Protein AF-X1I035-F1 (afdb_monomer_lite)

Organism: NCBI:txid412755

Secondary structure (DSSP, 8-state):
-PPP---EEEE-TTS-EEEEE--SSS-----------PPPPPPPP---TTGGG--EEEEEES-TTTT-TT--TT---EEEEEEEPPPPTT-S-GGGSSGGG----EEEEEEEEPPTTS-EEEEEESSS-BEEEEE-TTS-EEEE-SS-B---TT-EEEESSSS--TTPPPPTTSPPPGGGGSPPBPPBPPTT--SSEE--HHHHTHHHHHHHTTTTSSSSS-GGG------B-SSSBHHHHHHHHTT-S------TTT---PPPPTTSSSGGG--

InterPro domains:
  IPR036280 Multiheme cytochrome superfamily [SSF48695] (144-237)
  IPR040698 Hydrazine synthase alpha subunit, middle domain [PF18582] (100-164)

pLDDT: mean 87.89, std 10.77, range [44.31, 97.94]

Structure (mmCIF, N/CA/C/O backbone):
data_AF-X1I035-F1
#
_entry.id   AF-X1I035-F1
#
loop_
_atom_site.group_PDB
_atom_site.id
_atom_site.type_symbol
_atom_site.label_atom_id
_atom_site.label_alt_id
_atom_site.label_comp_id
_atom_site.label_asym_id
_atom_site.label_entity_id
_atom_site.label_seq_id
_atom_site.pdbx_PDB_ins_code
_atom_site.Cartn_x
_atom_site.Cartn_y
_atom_site.Cartn_z
_atom_site.occupancy
_atom_site.B_iso_or_equiv
_atom_site.auth_seq_id
_atom_site.auth_comp_id
_atom_site.auth_asym_id
_atom_site.auth_atom_id
_atom_site.pdbx_PDB_model_num
ATOM 1 N N . ALA A 1 1 ? 16.771 -48.353 -11.128 1.00 44.31 1 ALA A N 1
ATOM 2 C CA . ALA A 1 1 ? 17.704 -47.658 -12.037 1.00 44.31 1 ALA A CA 1
ATOM 3 C C . ALA A 1 1 ? 17.673 -46.170 -11.703 1.00 44.31 1 ALA A C 1
ATOM 5 O O . ALA A 1 1 ? 16.584 -45.610 -11.695 1.00 44.31 1 ALA A O 1
ATOM 6 N N . LYS A 1 2 ? 18.811 -45.553 -11.343 1.00 52.47 2 LYS A N 1
ATOM 7 C CA . LYS A 1 2 ? 18.903 -44.086 -11.208 1.00 52.47 2 LYS A CA 1
ATOM 8 C C . LYS A 1 2 ? 18.437 -43.480 -12.538 1.00 52.47 2 LYS A C 1
ATOM 10 O O . LYS A 1 2 ? 18.928 -43.906 -13.581 1.00 52.47 2 LYS A O 1
ATOM 15 N N . GLY A 1 3 ? 17.426 -42.610 -12.501 1.00 57.88 3 GLY A N 1
ATOM 16 C CA . GLY A 1 3 ? 16.822 -42.035 -13.705 1.00 57.88 3 GLY A CA 1
ATOM 17 C C . GLY A 1 3 ? 17.883 -41.365 -14.574 1.00 57.88 3 GLY A C 1
ATOM 18 O O . GLY A 1 3 ? 18.768 -40.700 -14.038 1.00 57.88 3 GLY A O 1
ATOM 19 N N . LYS A 1 4 ? 17.822 -41.584 -15.894 1.00 68.38 4 LYS A N 1
ATOM 20 C CA . LYS A 1 4 ? 18.683 -40.888 -16.860 1.00 68.38 4 LYS A CA 1
ATOM 21 C C . LYS A 1 4 ? 18.586 -39.375 -16.611 1.00 68.38 4 LYS A C 1
ATOM 23 O O . LYS A 1 4 ? 17.480 -38.867 -16.431 1.00 68.38 4 LYS A O 1
ATOM 28 N N . GLY A 1 5 ? 19.731 -38.695 -16.546 1.00 82.50 5 GLY A N 1
ATOM 29 C CA . GLY A 1 5 ? 19.800 -37.239 -16.391 1.00 82.50 5 GLY A CA 1
ATOM 30 C C . GLY A 1 5 ? 19.262 -36.489 -17.615 1.00 82.50 5 GLY A C 1
ATOM 31 O O . GLY A 1 5 ? 18.804 -37.094 -18.584 1.00 82.50 5 GLY A O 1
ATOM 32 N N . TYR A 1 6 ? 19.302 -35.156 -17.572 1.00 89.75 6 TYR A N 1
ATOM 33 C CA . TYR A 1 6 ? 19.007 -34.314 -18.734 1.00 89.75 6 TYR A CA 1
ATOM 34 C C . TYR A 1 6 ? 20.173 -34.327 -19.735 1.00 89.75 6 TYR A C 1
ATOM 36 O O . TYR A 1 6 ? 21.328 -34.417 -19.332 1.00 89.75 6 TYR A O 1
ATOM 44 N N . GLY A 1 7 ? 19.861 -34.190 -21.026 1.00 92.50 7 GLY A N 1
ATOM 45 C CA . GLY A 1 7 ? 20.832 -33.987 -22.105 1.00 92.50 7 GLY A CA 1
ATOM 46 C C . GLY A 1 7 ? 20.647 -32.617 -22.762 1.00 92.50 7 GLY A C 1
ATOM 47 O O . GLY A 1 7 ? 19.586 -31.997 -22.644 1.00 92.50 7 GLY A O 1
ATOM 48 N N . ILE A 1 8 ? 21.663 -32.146 -23.482 1.00 93.75 8 ILE A N 1
ATOM 49 C CA . ILE A 1 8 ? 21.588 -30.926 -24.290 1.00 93.75 8 ILE A CA 1
ATOM 50 C C . ILE A 1 8 ? 21.138 -31.289 -25.699 1.00 93.75 8 ILE A C 1
ATOM 52 O O . ILE A 1 8 ? 21.765 -32.110 -26.367 1.00 93.75 8 ILE A O 1
ATOM 56 N N . TYR A 1 9 ? 20.089 -30.625 -26.172 1.00 93.44 9 TYR A N 1
ATOM 57 C CA . TYR A 1 9 ? 19.533 -30.819 -27.506 1.00 93.44 9 TYR A CA 1
ATOM 58 C C . TYR A 1 9 ? 19.547 -29.498 -28.277 1.00 93.44 9 TYR A C 1
ATOM 60 O O . TYR A 1 9 ? 19.267 -28.441 -27.710 1.00 93.44 9 TYR A O 1
ATOM 68 N N . ALA A 1 10 ? 19.837 -29.562 -29.573 1.00 93.31 10 ALA A N 1
ATOM 69 C CA . ALA A 1 10 ? 19.508 -28.502 -30.510 1.00 93.31 10 ALA A CA 1
ATOM 70 C C . ALA A 1 10 ? 18.027 -28.628 -30.881 1.00 93.31 10 ALA A C 1
ATOM 72 O O . ALA A 1 10 ? 17.549 -29.734 -31.140 1.00 93.31 10 ALA A O 1
ATOM 73 N N . LEU A 1 11 ? 17.320 -27.502 -30.899 1.00 94.62 11 LEU A N 1
ATOM 74 C CA . LEU A 1 11 ? 15.920 -27.416 -31.304 1.00 94.62 11 LEU A CA 1
ATOM 75 C C . LEU A 1 11 ? 15.814 -26.497 -32.517 1.00 94.62 11 LEU A C 1
ATOM 77 O O . LEU A 1 11 ? 16.508 -25.479 -32.572 1.00 94.62 11 LEU A O 1
ATOM 81 N N . ASP A 1 12 ? 14.935 -26.832 -33.455 1.00 94.06 12 ASP A N 1
ATOM 82 C CA . ASP A 1 12 ? 14.565 -25.938 -34.552 1.00 94.06 12 ASP A CA 1
ATOM 83 C C . ASP A 1 12 ? 13.145 -25.368 -34.388 1.00 94.06 12 ASP A C 1
ATOM 85 O O . ASP A 1 12 ? 12.406 -25.718 -33.464 1.00 94.06 12 ASP A O 1
ATOM 89 N N . GLY A 1 13 ? 12.766 -24.450 -35.284 1.00 94.88 13 GLY A N 1
ATOM 90 C CA . GLY A 1 13 ? 11.450 -23.802 -35.269 1.00 94.88 13 GLY A CA 1
ATOM 91 C C . GLY A 1 13 ? 10.277 -24.715 -35.650 1.00 94.88 13 GLY A C 1
ATOM 92 O O . GLY A 1 13 ? 9.131 -24.313 -35.465 1.00 94.88 13 GLY A O 1
ATOM 93 N N . TRP A 1 14 ? 10.540 -25.924 -36.156 1.00 94.69 14 TRP A N 1
ATOM 94 C CA . TRP A 1 14 ? 9.526 -26.920 -36.525 1.00 94.69 14 TRP A CA 1
ATOM 95 C C . TRP A 1 14 ? 9.316 -27.977 -35.434 1.00 94.69 14 TRP A C 1
ATOM 97 O O . TRP A 1 14 ? 8.482 -28.867 -35.586 1.00 94.69 14 TRP A O 1
ATOM 107 N N . GLY A 1 15 ? 10.040 -27.864 -34.317 1.00 92.19 15 GLY A N 1
ATOM 108 C CA . GLY A 1 15 ? 9.940 -28.783 -33.189 1.00 92.19 15 GLY A CA 1
ATOM 109 C C . GLY A 1 15 ? 10.804 -30.036 -33.329 1.00 92.19 15 GLY A C 1
ATOM 110 O O . GLY A 1 15 ? 10.669 -30.952 -32.514 1.00 92.19 15 GLY A O 1
ATOM 111 N N . ASN A 1 16 ? 11.712 -30.093 -34.309 1.00 94.19 16 ASN A N 1
ATOM 112 C CA . ASN A 1 16 ? 12.698 -31.166 -34.362 1.00 94.19 16 ASN A CA 1
ATOM 113 C C . ASN A 1 16 ? 13.737 -30.972 -33.256 1.00 94.19 16 ASN A C 1
ATOM 115 O O . ASN A 1 16 ? 14.079 -29.852 -32.865 1.00 94.19 16 ASN A O 1
ATOM 119 N N . ARG A 1 17 ? 14.264 -32.095 -32.765 1.00 94.12 17 ARG A N 1
ATOM 120 C CA . ARG A 1 17 ? 15.297 -32.132 -31.730 1.00 94.12 17 ARG A CA 1
ATOM 121 C C . ARG A 1 17 ? 16.469 -32.996 -32.174 1.00 94.12 17 ARG A C 1
ATOM 123 O O . ARG A 1 17 ? 16.269 -34.132 -32.597 1.00 94.12 17 ARG A O 1
ATOM 130 N N . ALA A 1 18 ? 17.681 -32.483 -32.019 1.00 94.50 18 ALA A N 1
ATOM 131 C CA . ALA A 1 18 ? 18.921 -33.216 -32.250 1.00 94.50 18 ALA A CA 1
ATOM 132 C C . ALA A 1 18 ? 19.731 -33.260 -30.954 1.00 94.50 18 ALA A C 1
ATOM 134 O O . ALA A 1 18 ? 19.970 -32.222 -30.341 1.00 94.50 18 ALA A O 1
ATOM 135 N N . LEU A 1 19 ? 20.135 -34.451 -30.511 1.00 93.56 19 LEU A N 1
ATOM 136 C CA . LEU A 1 19 ? 20.975 -34.587 -29.323 1.00 93.56 19 LEU A CA 1
ATOM 137 C C . LEU A 1 19 ? 22.372 -34.026 -29.616 1.00 93.56 19 LEU A C 1
ATOM 139 O O . LEU A 1 19 ? 23.008 -34.446 -30.578 1.00 93.56 19 LEU A O 1
ATOM 143 N N . LEU A 1 20 ? 22.840 -33.095 -28.785 1.00 92.94 20 LEU A N 1
ATOM 144 C CA . LEU A 1 20 ? 24.199 -32.557 -28.856 1.00 92.94 20 LEU A CA 1
ATOM 145 C C . LEU A 1 20 ? 25.124 -33.289 -27.886 1.00 92.94 20 LEU A C 1
ATOM 147 O O . LEU A 1 20 ? 26.187 -33.753 -28.283 1.00 92.94 20 LEU A O 1
ATOM 151 N N . ILE A 1 21 ? 24.727 -33.373 -26.613 1.00 91.50 21 ILE A N 1
ATOM 152 C CA . ILE A 1 21 ? 25.522 -33.985 -25.542 1.00 91.50 21 ILE A CA 1
ATOM 153 C C . ILE A 1 21 ? 24.574 -34.682 -24.567 1.00 91.50 21 ILE A C 1
ATOM 155 O O . ILE A 1 21 ? 23.598 -34.084 -24.113 1.00 91.50 21 ILE A O 1
ATOM 159 N N . ASP A 1 22 ? 24.892 -35.925 -24.227 1.00 92.06 22 ASP A N 1
ATOM 160 C CA . ASP A 1 22 ? 24.297 -36.687 -23.129 1.00 92.06 22 ASP A CA 1
ATOM 161 C C . ASP A 1 22 ? 25.438 -37.319 -22.329 1.00 92.06 22 ASP A C 1
ATOM 163 O O . ASP A 1 22 ? 26.422 -37.775 -22.918 1.00 92.06 22 ASP A O 1
ATOM 167 N N . ASP A 1 23 ? 25.318 -37.342 -21.005 1.00 88.25 23 ASP A N 1
ATOM 168 C CA . ASP A 1 23 ? 26.282 -38.002 -20.130 1.00 88.25 23 ASP A CA 1
ATOM 169 C C . ASP A 1 23 ? 25.538 -38.965 -19.185 1.00 88.25 23 ASP A C 1
ATOM 171 O O . ASP A 1 23 ? 24.634 -38.571 -18.447 1.00 88.25 23 ASP A O 1
ATOM 175 N N . PRO A 1 24 ? 25.898 -40.261 -19.166 1.00 86.50 24 PRO A N 1
ATOM 176 C CA . PRO A 1 24 ? 25.188 -41.256 -18.364 1.00 86.50 24 PRO A CA 1
ATOM 177 C C . PRO A 1 24 ? 25.405 -41.094 -16.850 1.00 86.50 24 PRO A C 1
ATOM 179 O O . PRO A 1 24 ? 24.683 -41.704 -16.057 1.00 86.50 24 PRO A O 1
ATOM 182 N N . LYS A 1 25 ? 26.417 -40.325 -16.435 1.00 88.12 25 LYS A N 1
ATOM 183 C CA . LYS A 1 25 ? 26.779 -40.058 -15.037 1.00 88.12 25 LYS A CA 1
ATOM 184 C C . LYS A 1 25 ? 26.378 -38.650 -14.596 1.00 88.12 25 LYS A C 1
ATOM 186 O O . LYS A 1 25 ? 26.170 -38.448 -13.399 1.00 88.12 25 LYS A O 1
ATOM 191 N N . LEU A 1 26 ? 26.278 -37.699 -15.523 1.00 87.06 26 LEU A N 1
ATOM 192 C CA . LEU A 1 26 ? 26.019 -36.288 -15.248 1.00 87.06 26 LEU A CA 1
ATOM 193 C C . LEU A 1 26 ? 24.783 -35.790 -15.994 1.00 87.06 26 LEU A C 1
ATOM 195 O O . LEU A 1 26 ? 24.629 -35.976 -17.190 1.00 87.06 26 LEU A O 1
ATOM 199 N N . SER A 1 27 ? 23.918 -35.065 -15.292 1.00 92.00 27 SER A N 1
ATOM 200 C CA . SER A 1 27 ? 22.822 -34.357 -15.947 1.00 92.00 27 SER A CA 1
ATOM 201 C C . SER A 1 27 ? 23.345 -33.082 -16.612 1.00 92.00 27 SER A C 1
ATOM 203 O O . SER A 1 27 ? 23.840 -32.191 -15.923 1.00 92.00 27 SER A O 1
ATOM 205 N N . CYS A 1 28 ? 23.180 -32.947 -17.923 1.00 91.19 28 CYS A N 1
ATOM 206 C CA . CYS A 1 28 ? 23.574 -31.765 -18.683 1.00 91.19 28 CYS A CA 1
ATOM 207 C C . CYS A 1 28 ? 22.417 -30.746 -18.772 1.00 91.19 28 CYS A C 1
ATOM 209 O O . CYS A 1 28 ? 21.348 -31.051 -19.299 1.00 91.19 28 CYS A O 1
ATOM 211 N N . PHE A 1 29 ? 22.621 -29.517 -18.282 1.00 91.88 29 PHE A N 1
ATOM 212 C CA . PHE A 1 29 ? 21.661 -28.401 -18.349 1.00 91.88 29 PHE A CA 1
ATOM 213 C C . PHE A 1 29 ? 22.389 -27.049 -18.506 1.00 91.88 29 PHE A C 1
ATOM 215 O O . PHE A 1 29 ? 23.605 -26.986 -18.364 1.00 91.88 29 PHE A O 1
ATOM 222 N N . GLN A 1 30 ? 21.653 -25.969 -18.815 1.00 92.69 30 GLN A N 1
ATOM 223 C CA . GLN A 1 30 ? 22.180 -24.595 -18.978 1.00 92.69 30 GLN A CA 1
ATOM 224 C C . GLN A 1 30 ? 23.331 -24.449 -20.007 1.00 92.69 30 GLN A C 1
ATOM 226 O O . GLN A 1 30 ? 24.394 -23.906 -19.689 1.00 92.69 30 GLN A O 1
ATOM 231 N N . PRO A 1 31 ? 23.136 -24.882 -21.270 1.00 92.25 31 PRO A N 1
ATOM 232 C CA . PRO A 1 31 ? 24.170 -24.737 -22.288 1.00 92.25 31 PRO A CA 1
ATOM 233 C C . PRO A 1 31 ? 24.452 -23.249 -22.549 1.00 92.25 31 PRO A C 1
ATOM 235 O O . PRO A 1 31 ? 23.533 -22.473 -22.811 1.00 92.25 31 PRO A O 1
ATOM 238 N N . THR A 1 32 ? 25.728 -22.852 -22.509 1.00 93.50 32 THR A N 1
ATOM 239 C CA . THR A 1 32 ? 26.176 -21.483 -22.825 1.00 93.50 32 THR A CA 1
ATOM 240 C C . THR A 1 32 ? 27.074 -21.516 -24.063 1.00 93.50 32 THR A C 1
ATOM 242 O O . THR A 1 32 ? 28.275 -21.753 -23.936 1.00 93.50 32 THR A O 1
ATOM 245 N N . PRO A 1 33 ? 26.524 -21.317 -25.275 1.00 91.12 33 PRO A N 1
ATOM 246 C CA . PRO A 1 33 ? 27.313 -21.360 -26.501 1.00 91.12 33 PRO A CA 1
ATOM 247 C C . PRO A 1 33 ? 28.405 -20.287 -26.511 1.00 91.12 33 PRO A C 1
ATOM 249 O O . PRO A 1 33 ? 28.118 -19.100 -26.324 1.00 91.12 33 PRO A O 1
ATOM 252 N N . LEU A 1 34 ? 29.644 -20.692 -26.794 1.00 94.06 34 LEU A N 1
ATOM 253 C CA . LEU A 1 34 ? 30.749 -19.765 -27.017 1.00 94.06 34 LEU A CA 1
ATOM 254 C C . LEU A 1 34 ? 30.637 -19.180 -28.429 1.00 94.06 34 LEU A C 1
ATOM 256 O O . LEU A 1 34 ? 30.962 -19.833 -29.416 1.00 94.06 34 LEU A O 1
ATOM 260 N N . ARG A 1 35 ? 30.141 -17.945 -28.526 1.00 94.50 35 ARG A N 1
ATOM 261 C CA . ARG A 1 35 ? 30.025 -17.200 -29.785 1.00 94.50 35 ARG A CA 1
ATOM 262 C C . ARG A 1 35 ? 30.223 -15.709 -29.556 1.00 94.50 35 ARG A C 1
ATOM 264 O O . ARG A 1 35 ? 29.917 -15.201 -28.476 1.00 94.50 35 ARG A O 1
ATOM 271 N N . GLN A 1 36 ? 30.653 -14.997 -30.592 1.00 95.31 36 GLN A N 1
ATOM 272 C CA . GLN A 1 36 ? 30.654 -13.537 -30.582 1.00 95.31 36 GLN A CA 1
ATOM 273 C C . GLN A 1 36 ? 29.216 -13.013 -30.402 1.00 95.31 36 GLN A C 1
ATOM 275 O O . GLN A 1 36 ? 28.272 -13.535 -30.997 1.00 95.31 36 GLN A O 1
ATOM 280 N N . ARG A 1 37 ? 29.032 -11.998 -29.550 1.00 94.62 37 ARG A N 1
ATOM 281 C CA . ARG A 1 37 ? 27.733 -11.362 -29.274 1.00 94.62 37 ARG A CA 1
ATOM 282 C C . ARG A 1 37 ? 27.842 -9.856 -29.469 1.00 94.62 37 ARG A C 1
ATOM 284 O O . ARG A 1 37 ? 28.819 -9.254 -29.029 1.00 94.62 37 ARG A O 1
ATOM 291 N N . THR A 1 38 ? 26.818 -9.246 -30.060 1.00 94.44 38 THR A N 1
ATOM 292 C CA . THR A 1 38 ? 26.692 -7.785 -30.102 1.00 94.44 38 THR A CA 1
ATOM 293 C C . THR A 1 38 ? 26.537 -7.257 -28.681 1.00 94.44 38 THR A C 1
ATOM 295 O O . THR A 1 38 ? 25.669 -7.720 -27.934 1.00 94.44 38 THR A O 1
ATOM 298 N N . ARG A 1 39 ? 27.386 -6.302 -28.292 1.00 93.81 39 ARG A N 1
ATOM 299 C CA . ARG A 1 39 ? 27.262 -5.609 -27.008 1.00 93.81 39 ARG A CA 1
ATOM 300 C C . ARG A 1 39 ? 25.922 -4.855 -26.996 1.00 93.81 39 ARG A C 1
ATOM 302 O O . ARG A 1 39 ? 25.689 -4.083 -27.924 1.00 93.81 39 ARG A O 1
ATOM 309 N N . PRO A 1 40 ? 25.043 -5.068 -25.999 1.00 92.88 40 PRO A N 1
ATOM 310 C CA . PRO A 1 40 ? 23.814 -4.290 -25.881 1.00 92.88 40 PRO A CA 1
ATOM 311 C C . PRO A 1 40 ? 24.108 -2.791 -25.803 1.00 92.88 40 PRO A C 1
ATOM 313 O O . PRO A 1 40 ? 25.167 -2.391 -25.309 1.00 92.88 40 PRO A O 1
ATOM 316 N N . THR A 1 41 ? 23.162 -1.972 -26.262 1.00 93.88 41 THR A N 1
ATOM 317 C CA . THR A 1 41 ? 23.244 -0.513 -26.145 1.00 93.88 41 THR A CA 1
ATOM 318 C C . THR A 1 41 ? 23.487 -0.116 -24.693 1.00 93.88 41 THR A C 1
ATOM 320 O O . THR A 1 41 ? 22.785 -0.576 -23.792 1.00 93.88 41 THR A O 1
ATOM 323 N N . ASN A 1 42 ? 24.484 0.740 -24.467 1.00 89.56 42 ASN A N 1
ATOM 324 C CA . ASN A 1 42 ? 24.736 1.287 -23.144 1.00 89.56 42 ASN A CA 1
ATOM 325 C C . ASN A 1 42 ? 23.645 2.312 -22.809 1.00 89.56 42 ASN A C 1
ATOM 327 O O . ASN A 1 42 ? 23.521 3.320 -23.501 1.00 89.56 42 ASN A O 1
ATOM 331 N N . ILE A 1 43 ? 22.863 2.051 -21.765 1.00 87.31 43 ILE A N 1
ATOM 332 C CA . ILE A 1 43 ? 21.890 3.007 -21.235 1.00 87.31 43 ILE A CA 1
ATOM 333 C C . ILE A 1 43 ? 22.610 3.793 -20.144 1.00 87.31 43 ILE A C 1
ATOM 335 O O . ILE A 1 43 ? 23.088 3.204 -19.174 1.00 87.31 43 ILE A O 1
ATOM 339 N N . ALA A 1 44 ? 22.725 5.110 -20.318 1.00 82.50 44 ALA A N 1
ATOM 340 C CA . ALA A 1 44 ? 23.328 5.961 -19.301 1.00 82.50 44 ALA A CA 1
ATOM 341 C C . ALA A 1 44 ? 22.523 5.850 -17.990 1.00 82.50 44 ALA A C 1
ATOM 343 O O . ALA A 1 44 ? 21.290 5.904 -18.036 1.00 82.50 44 ALA A O 1
ATOM 344 N N . PRO A 1 45 ? 23.181 5.678 -16.830 1.00 73.81 45 PRO A N 1
ATOM 345 C CA . PRO A 1 45 ? 22.475 5.646 -15.561 1.00 73.81 45 PRO A CA 1
ATOM 346 C C . PRO A 1 45 ? 21.813 7.002 -15.307 1.00 73.81 45 PRO A C 1
ATOM 348 O O . PRO A 1 45 ? 22.456 8.045 -15.411 1.00 73.81 45 PRO A O 1
ATOM 351 N N . VAL A 1 46 ? 20.536 6.980 -14.925 1.00 66.00 46 VAL A N 1
ATOM 352 C CA . VAL A 1 46 ? 19.821 8.152 -14.401 1.00 66.00 46 VAL A CA 1
ATOM 353 C C . VAL A 1 46 ? 20.189 8.301 -12.924 1.00 66.00 46 VAL A C 1
ATOM 355 O O . VAL A 1 46 ? 19.362 8.128 -12.039 1.00 66.00 46 VAL A O 1
ATOM 358 N N . VAL A 1 47 ? 21.470 8.523 -12.642 1.00 61.31 47 VAL A N 1
ATOM 359 C CA . VAL A 1 47 ? 21.908 9.018 -11.335 1.00 61.31 47 VAL A CA 1
ATOM 360 C C . VAL A 1 47 ? 22.235 10.480 -11.573 1.00 61.31 47 VAL A C 1
ATOM 362 O O . VAL A 1 47 ? 23.277 10.804 -12.143 1.00 61.31 47 VAL A O 1
ATOM 365 N N . MET A 1 48 ? 21.289 11.355 -11.235 1.00 53.75 48 MET A N 1
ATOM 366 C CA . MET A 1 48 ? 21.549 12.793 -11.196 1.00 53.75 48 MET A CA 1
ATOM 367 C C . MET A 1 48 ? 22.655 13.020 -10.142 1.00 53.75 48 MET A C 1
ATOM 369 O O . MET A 1 48 ? 22.681 12.349 -9.113 1.00 53.75 48 MET A O 1
ATOM 373 N N . GLY A 1 49 ? 23.661 13.840 -10.472 1.00 51.31 49 GLY A N 1
ATOM 374 C CA . GLY A 1 49 ? 24.936 13.941 -9.738 1.00 51.31 49 GLY A CA 1
ATOM 375 C C . GLY A 1 49 ? 24.821 14.265 -8.239 1.00 51.31 49 GLY A C 1
ATOM 376 O O . GLY A 1 49 ? 23.777 14.703 -7.787 1.00 51.31 49 GLY A O 1
ATOM 377 N N . ASP A 1 50 ? 25.900 14.029 -7.475 1.00 51.91 50 ASP A N 1
ATOM 378 C CA . ASP A 1 50 ? 26.101 14.256 -6.018 1.00 51.91 50 ASP A CA 1
ATOM 379 C C . ASP A 1 50 ? 24.990 13.828 -5.024 1.00 51.91 50 ASP A C 1
ATOM 381 O O . ASP A 1 50 ? 25.180 13.875 -3.807 1.00 51.91 50 ASP A O 1
ATOM 385 N N . GLU A 1 51 ? 23.888 13.251 -5.500 1.00 55.44 51 GLU A N 1
ATOM 386 C CA . GLU A 1 51 ? 22.755 12.734 -4.725 1.00 55.44 51 GLU A CA 1
ATOM 387 C C . GLU A 1 51 ? 23.010 11.351 -4.106 1.00 55.44 51 GLU A C 1
ATOM 389 O O . GLU A 1 51 ? 22.079 10.672 -3.678 1.00 55.44 51 GLU A O 1
ATOM 394 N N . LYS A 1 52 ? 24.278 10.949 -3.932 1.00 49.22 52 LYS A N 1
ATOM 395 C CA . LYS A 1 52 ? 24.644 9.741 -3.159 1.00 49.22 52 LYS A CA 1
ATOM 396 C C . LYS A 1 52 ? 24.119 9.757 -1.711 1.00 49.22 52 LYS A C 1
ATOM 398 O O . LYS A 1 52 ? 24.187 8.737 -1.035 1.00 49.22 52 LYS A O 1
ATOM 403 N N . HIS A 1 53 ? 23.591 10.893 -1.248 1.00 52.72 53 HIS A N 1
ATOM 404 C CA . HIS A 1 53 ? 23.004 11.082 0.077 1.00 52.72 53 HIS A CA 1
ATOM 405 C C . HIS A 1 53 ? 21.517 11.482 0.059 1.00 52.72 53 HIS A C 1
ATOM 407 O O . HIS A 1 53 ? 20.948 11.709 1.132 1.00 52.72 53 HIS A O 1
ATOM 413 N N . ALA A 1 54 ? 20.870 11.584 -1.110 1.00 64.62 54 ALA A N 1
ATOM 414 C CA . ALA A 1 54 ? 19.438 11.864 -1.167 1.00 64.62 54 ALA A CA 1
ATOM 415 C C . ALA A 1 54 ? 18.671 10.652 -0.617 1.00 64.62 54 ALA A C 1
ATOM 417 O O . ALA A 1 54 ? 18.642 9.580 -1.209 1.00 64.62 54 ALA A O 1
ATOM 418 N N . LYS A 1 55 ? 18.038 10.807 0.549 1.00 85.38 55 LYS A N 1
ATOM 419 C CA . LYS A 1 55 ? 17.246 9.732 1.181 1.00 85.38 55 LYS A CA 1
ATOM 420 C C . LYS A 1 55 ? 15.867 9.554 0.539 1.00 85.38 55 LYS A C 1
ATOM 422 O O . LYS A 1 55 ? 15.061 8.754 1.013 1.00 85.38 55 LYS A O 1
ATOM 427 N N . THR A 1 56 ? 15.570 10.339 -0.491 1.00 91.56 56 THR A N 1
ATOM 428 C CA . THR A 1 56 ? 14.253 10.432 -1.102 1.00 91.56 56 THR A CA 1
ATOM 429 C C . THR A 1 56 ? 14.330 10.422 -2.621 1.00 91.56 56 THR A C 1
ATOM 431 O O . THR A 1 56 ? 15.343 10.760 -3.232 1.00 91.56 56 THR A O 1
ATOM 434 N N . ALA A 1 57 ? 13.212 10.031 -3.213 1.00 93.12 57 ALA A N 1
ATOM 435 C CA . ALA A 1 57 ? 12.913 10.102 -4.628 1.00 93.12 57 ALA A CA 1
ATOM 436 C C . ALA A 1 57 ? 11.561 10.807 -4.812 1.00 93.12 57 ALA A C 1
ATOM 438 O O . ALA A 1 57 ? 10.838 11.054 -3.841 1.00 93.12 57 ALA A O 1
ATOM 439 N N . THR A 1 58 ? 11.207 11.140 -6.049 1.00 94.44 58 THR A N 1
ATOM 440 C CA . THR A 1 58 ? 9.968 11.864 -6.355 1.00 94.44 58 THR A CA 1
ATOM 441 C C . THR A 1 58 ? 9.030 11.022 -7.210 1.00 94.44 58 THR A C 1
ATOM 443 O O . THR A 1 58 ? 9.423 10.477 -8.242 1.00 94.44 58 THR A O 1
ATOM 446 N N . MET A 1 59 ? 7.769 10.959 -6.793 1.00 94.69 59 MET A N 1
ATOM 447 C CA . MET A 1 59 ? 6.690 10.261 -7.478 1.00 94.69 59 MET A CA 1
ATOM 448 C C . MET A 1 59 ? 5.654 11.243 -8.005 1.00 94.69 59 MET A C 1
ATOM 450 O O . MET A 1 59 ? 5.181 12.123 -7.286 1.00 94.69 59 MET A O 1
ATOM 454 N N . PHE A 1 60 ? 5.252 11.026 -9.251 1.00 94.81 60 PHE A N 1
ATOM 455 C CA . PHE A 1 60 ? 4.121 11.691 -9.877 1.00 94.81 60 PHE A CA 1
ATOM 456 C C . PHE A 1 60 ? 3.071 10.657 -10.297 1.00 94.81 60 PHE A C 1
ATOM 458 O O . PHE A 1 60 ? 3.381 9.673 -10.964 1.00 94.81 60 PHE A O 1
ATOM 465 N N . VAL A 1 61 ? 1.819 10.875 -9.923 1.00 94.25 61 VAL A N 1
ATOM 466 C CA . VAL A 1 61 ? 0.676 10.085 -10.380 1.00 94.25 61 VAL A CA 1
ATOM 467 C C . VAL A 1 61 ? -0.200 11.001 -11.214 1.00 94.25 61 VAL A C 1
ATOM 469 O O . VAL A 1 61 ? -0.704 12.002 -10.706 1.00 94.25 61 VAL A O 1
ATOM 472 N N . GLN A 1 62 ? -0.372 10.659 -12.491 1.00 92.75 62 GLN A N 1
ATOM 473 C CA . GLN A 1 62 ? -1.152 11.478 -13.413 1.00 92.75 62 GLN A CA 1
ATOM 474 C C . GLN A 1 62 ? -2.634 11.495 -13.032 1.00 92.75 62 GLN A C 1
ATOM 476 O O . GLN A 1 62 ? -3.242 12.558 -13.036 1.00 92.75 62 GLN A O 1
ATOM 481 N N . ASP A 1 63 ? -3.213 10.330 -12.734 1.00 92.94 63 ASP A N 1
ATOM 482 C CA . ASP A 1 63 ? -4.627 10.204 -12.384 1.00 92.94 63 ASP A CA 1
ATOM 483 C C . ASP A 1 63 ? -4.916 8.888 -11.652 1.00 92.94 63 ASP A C 1
ATOM 485 O O . ASP A 1 63 ? -4.941 7.816 -12.256 1.00 92.94 63 ASP A O 1
ATOM 489 N N . VAL A 1 64 ? -5.185 8.951 -10.349 1.00 93.44 64 VAL A N 1
ATOM 490 C CA . VAL A 1 64 ? -5.451 7.765 -9.518 1.00 93.44 64 VAL A CA 1
ATOM 491 C C . VAL A 1 64 ? -6.637 6.915 -9.993 1.00 93.44 64 VAL A C 1
ATOM 493 O O . VAL A 1 64 ? -6.706 5.738 -9.639 1.00 93.44 64 VAL A O 1
ATOM 496 N N . TYR A 1 65 ? -7.562 7.468 -10.784 1.00 92.25 65 TYR A N 1
ATOM 497 C CA . TYR A 1 65 ? -8.741 6.747 -11.274 1.00 92.25 65 TYR A CA 1
ATOM 498 C C . TYR A 1 65 ? -8.437 5.873 -12.497 1.00 92.25 65 TYR A C 1
ATOM 500 O O . TYR A 1 65 ? -9.214 4.979 -12.838 1.00 92.25 65 TYR A O 1
ATOM 508 N N . GLU A 1 66 ? -7.286 6.054 -13.144 1.00 89.56 66 GLU A N 1
ATOM 509 C CA . GLU A 1 66 ? -6.868 5.172 -14.229 1.00 89.56 66 GLU A CA 1
ATOM 510 C C . GLU A 1 66 ? -6.488 3.784 -13.710 1.00 89.56 66 GLU A C 1
ATOM 512 O O . GLU A 1 66 ? -5.574 3.614 -12.905 1.00 89.56 66 GLU A O 1
ATOM 517 N N . GLY A 1 67 ? -7.199 2.767 -14.202 1.00 85.56 67 GLY A N 1
ATOM 518 C CA . GLY A 1 67 ? -7.062 1.380 -13.746 1.00 85.56 67 GLY A CA 1
ATOM 519 C C . GLY A 1 67 ? -7.920 1.033 -12.525 1.00 85.56 67 GLY A C 1
ATOM 520 O O . GLY A 1 67 ? -8.103 -0.149 -12.233 1.00 85.56 67 GLY A O 1
ATOM 521 N N . MET A 1 68 ? -8.513 2.028 -11.860 1.00 88.00 68 MET A N 1
ATOM 522 C CA . MET A 1 68 ? -9.382 1.842 -10.701 1.00 88.00 68 MET A CA 1
ATOM 523 C C . MET A 1 68 ? -10.857 1.983 -11.112 1.00 88.00 68 MET A C 1
ATOM 525 O O . MET A 1 68 ? -11.421 3.073 -11.124 1.00 88.00 68 MET A O 1
ATOM 529 N N . THR A 1 69 ? -11.490 0.866 -11.478 1.00 85.31 69 THR A N 1
ATOM 530 C CA . THR A 1 69 ? -12.899 0.844 -11.915 1.00 85.31 69 THR A CA 1
ATOM 531 C C . THR A 1 69 ? -13.868 0.795 -10.729 1.00 85.31 69 THR A C 1
ATOM 533 O O . THR A 1 69 ? -13.556 0.218 -9.692 1.00 85.31 69 THR A O 1
ATOM 536 N N . GLY A 1 70 ? -15.054 1.400 -10.866 1.00 89.06 70 GLY A N 1
ATOM 537 C CA . GLY A 1 70 ? -16.105 1.346 -9.837 1.00 89.06 70 GLY A CA 1
ATOM 538 C C . GLY A 1 70 ? -15.922 2.297 -8.646 1.00 89.06 70 GLY A C 1
ATOM 539 O O . GLY A 1 70 ? -16.663 2.193 -7.673 1.00 89.06 70 GLY A O 1
ATOM 540 N N . ILE A 1 71 ? -14.964 3.226 -8.711 1.00 93.12 71 ILE A N 1
ATOM 541 C CA . ILE A 1 71 ? -14.790 4.294 -7.720 1.00 93.12 71 ILE A CA 1
ATOM 542 C C . ILE A 1 71 ? -15.160 5.634 -8.351 1.00 93.12 71 ILE A C 1
ATOM 544 O O . ILE A 1 71 ? -14.661 5.988 -9.418 1.00 93.12 71 ILE A O 1
ATOM 548 N N . GLU A 1 72 ? -16.022 6.383 -7.672 1.00 94.00 72 GLU A N 1
ATOM 549 C CA . GLU A 1 72 ? -16.439 7.719 -8.091 1.00 94.00 72 GLU A CA 1
ATOM 550 C C . GLU A 1 72 ? -15.270 8.708 -8.046 1.00 94.00 72 GLU A C 1
ATOM 552 O O . GLU A 1 72 ? -14.495 8.747 -7.082 1.00 94.00 72 GLU A O 1
ATOM 557 N N . ARG A 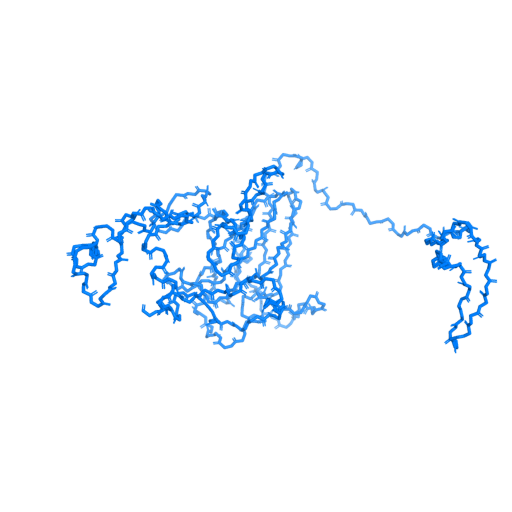1 73 ? -15.157 9.539 -9.088 1.00 94.56 73 ARG A N 1
ATOM 558 C CA . ARG A 1 73 ? -14.182 10.631 -9.113 1.00 94.56 73 ARG A CA 1
ATOM 559 C C . ARG A 1 73 ? -14.431 11.592 -7.955 1.00 94.56 73 ARG A C 1
ATOM 561 O O . ARG A 1 73 ? -15.563 11.927 -7.639 1.00 94.56 73 ARG A O 1
ATOM 568 N N . GLY A 1 74 ? -13.348 12.029 -7.328 1.00 95.00 74 GLY A N 1
ATOM 569 C CA . GLY A 1 74 ? -13.368 12.856 -6.125 1.00 95.00 74 GLY A CA 1
ATOM 570 C C . GLY A 1 74 ? -13.437 12.068 -4.813 1.00 95.00 74 GLY A C 1
ATOM 571 O O . GLY A 1 74 ? -13.159 12.662 -3.770 1.00 95.00 74 GLY A O 1
ATOM 572 N N . ARG A 1 75 ? -13.734 10.758 -4.834 1.00 96.50 75 ARG A N 1
ATOM 573 C CA . ARG A 1 75 ? -13.768 9.929 -3.617 1.00 96.50 75 ARG A CA 1
ATOM 574 C C . ARG A 1 75 ? -12.375 9.667 -3.044 1.00 96.50 75 ARG A C 1
ATOM 576 O O . ARG A 1 75 ? -12.234 9.602 -1.830 1.00 96.50 75 ARG A O 1
ATOM 583 N N . VAL A 1 76 ? -11.348 9.540 -3.887 1.00 97.31 76 VAL A N 1
ATOM 584 C CA . VAL A 1 76 ? -9.954 9.428 -3.429 1.00 97.31 76 VAL A CA 1
ATOM 585 C C . VAL A 1 76 ? -9.467 10.799 -2.974 1.00 97.31 76 VAL A C 1
ATOM 587 O O . VAL A 1 76 ? -9.401 11.726 -3.780 1.00 97.31 76 VAL A O 1
ATOM 590 N N . LYS A 1 77 ? -9.096 10.914 -1.697 1.00 97.62 77 LYS A N 1
ATOM 591 C CA . LYS A 1 77 ? -8.544 12.142 -1.103 1.00 97.62 77 LYS A CA 1
ATOM 592 C C . LYS A 1 77 ? -7.056 12.036 -0.798 1.00 97.62 77 LYS A C 1
ATOM 594 O O . LYS A 1 77 ? -6.346 13.042 -0.843 1.00 97.62 77 LYS A O 1
ATOM 599 N N . TYR A 1 78 ? -6.572 10.826 -0.518 1.00 97.88 78 TYR A N 1
ATOM 600 C CA . TYR A 1 78 ? -5.188 10.610 -0.108 1.00 97.88 78 TYR A CA 1
ATOM 601 C C . TYR A 1 78 ? -4.580 9.364 -0.749 1.00 97.88 78 TYR A C 1
ATOM 603 O O . TYR A 1 78 ? -5.267 8.380 -1.027 1.00 97.88 78 TYR A O 1
ATOM 611 N N . LEU A 1 79 ? -3.260 9.390 -0.919 1.00 97.12 79 LEU A N 1
ATOM 612 C CA . LEU A 1 79 ? -2.440 8.216 -1.196 1.00 97.12 79 LEU A CA 1
ATOM 613 C C . LEU A 1 79 ? -1.594 7.907 0.035 1.00 97.12 79 LEU A C 1
ATOM 615 O O . LEU A 1 79 ? -0.740 8.704 0.420 1.00 97.12 79 LEU A O 1
ATOM 619 N N . ARG A 1 80 ? -1.808 6.742 0.650 1.00 96.81 80 ARG A N 1
ATOM 620 C CA . ARG A 1 80 ? -0.947 6.246 1.732 1.00 96.81 80 ARG A CA 1
ATOM 621 C C . ARG A 1 80 ? 0.242 5.514 1.139 1.00 96.81 80 ARG A C 1
ATOM 623 O O . ARG A 1 80 ? 0.060 4.545 0.401 1.00 96.81 80 ARG A O 1
ATOM 630 N N . VAL A 1 81 ? 1.442 5.950 1.504 1.00 96.38 81 VAL A N 1
ATOM 631 C CA . VAL A 1 81 ? 2.704 5.315 1.124 1.00 96.38 81 VAL A CA 1
ATOM 632 C C . VAL A 1 81 ? 3.140 4.382 2.243 1.00 96.38 81 VAL A C 1
ATOM 634 O O . VAL A 1 81 ? 3.274 4.778 3.404 1.00 96.38 81 VAL A O 1
ATOM 637 N N . MET A 1 82 ? 3.367 3.125 1.891 1.00 95.56 82 MET A N 1
ATOM 638 C CA . MET A 1 82 ? 3.785 2.078 2.814 1.00 95.56 82 MET A CA 1
ATOM 639 C C . MET A 1 82 ? 4.959 1.297 2.246 1.00 95.56 82 MET A C 1
ATOM 641 O O . MET A 1 82 ? 5.188 1.318 1.044 1.00 95.56 82 MET A O 1
ATOM 645 N N . GLY A 1 83 ? 5.663 0.567 3.101 1.00 93.75 83 GLY A N 1
ATOM 646 C CA . GLY A 1 83 ? 6.673 -0.405 2.701 1.00 93.75 83 GLY A CA 1
ATOM 647 C C . GLY A 1 83 ? 6.586 -1.677 3.536 1.00 93.75 83 GLY A C 1
ATOM 648 O O . GLY A 1 83 ? 5.958 -1.684 4.603 1.00 93.75 83 GLY A O 1
ATOM 649 N N . PRO A 1 84 ? 7.166 -2.785 3.059 1.00 91.12 84 PRO A N 1
ATOM 650 C CA . PRO A 1 84 ? 7.281 -3.992 3.846 1.00 91.12 84 PRO A CA 1
ATOM 651 C C . PRO A 1 84 ? 8.384 -3.801 4.886 1.00 91.12 84 PRO A C 1
ATOM 653 O O . PRO A 1 84 ? 9.404 -3.170 4.628 1.00 91.12 84 PRO A O 1
ATOM 656 N N . LEU A 1 85 ? 8.203 -4.389 6.060 1.00 88.00 85 LEU A N 1
ATOM 657 C CA . LEU A 1 85 ? 9.293 -4.514 7.016 1.00 88.00 85 LEU A CA 1
ATOM 658 C C . LEU A 1 85 ? 10.071 -5.794 6.709 1.00 88.00 85 LEU A C 1
ATOM 660 O O . LEU A 1 85 ? 9.439 -6.849 6.589 1.00 88.00 85 LEU A O 1
ATOM 664 N N . PRO A 1 86 ? 11.410 -5.732 6.611 1.00 82.56 86 PRO A N 1
ATOM 665 C CA . PRO A 1 86 ? 12.213 -6.912 6.342 1.00 82.56 86 PRO A CA 1
ATOM 666 C C . PRO A 1 86 ? 12.030 -7.945 7.454 1.00 82.56 86 PRO A C 1
ATOM 668 O O . PRO A 1 86 ? 11.815 -7.603 8.624 1.00 82.56 86 PRO A O 1
ATOM 671 N N . TRP A 1 87 ? 12.099 -9.215 7.064 1.00 80.75 87 TRP A N 1
ATOM 672 C CA . TRP A 1 87 ? 12.117 -10.326 8.001 1.00 80.75 87 TRP A CA 1
ATOM 673 C C . TRP A 1 87 ? 13.566 -10.673 8.324 1.00 80.75 87 TRP A C 1
ATOM 675 O O . TRP A 1 87 ? 14.394 -10.797 7.422 1.00 80.75 87 TRP A O 1
ATOM 685 N N . GLU A 1 88 ? 13.877 -10.828 9.605 1.00 80.81 88 GLU A N 1
ATOM 686 C CA . GLU A 1 88 ? 15.188 -11.319 10.016 1.00 80.81 88 GLU A CA 1
ATOM 687 C C . GLU A 1 88 ? 15.322 -12.777 9.589 1.00 80.81 88 GLU A C 1
ATOM 689 O O . GLU A 1 88 ? 14.441 -13.585 9.867 1.00 80.81 88 GLU A O 1
ATOM 694 N N . TRP A 1 89 ? 16.423 -13.132 8.930 1.00 77.38 89 TRP A N 1
ATOM 695 C CA . TRP A 1 89 ? 16.600 -14.455 8.321 1.00 77.38 89 TRP A CA 1
ATOM 696 C C . TRP A 1 89 ? 16.293 -15.632 9.266 1.00 77.38 89 TRP A C 1
ATOM 698 O O . TRP A 1 89 ? 15.764 -16.652 8.835 1.00 77.38 89 TRP A O 1
ATOM 708 N N . GLN A 1 90 ? 16.603 -15.483 10.555 1.00 82.62 90 GLN A N 1
ATOM 709 C CA . GLN A 1 90 ? 16.433 -16.528 11.568 1.00 82.62 90 GLN A CA 1
ATOM 710 C C . GLN A 1 90 ? 15.157 -16.383 12.408 1.00 82.62 90 GLN A C 1
ATOM 712 O O . GLN A 1 90 ? 14.915 -17.216 13.281 1.00 82.62 90 GLN A O 1
ATOM 717 N N . ALA A 1 91 ? 14.338 -15.352 12.184 1.00 78.19 91 ALA A N 1
ATOM 718 C CA . ALA A 1 91 ? 13.160 -15.130 13.009 1.00 78.19 91 ALA A CA 1
ATOM 719 C C . ALA A 1 91 ? 12.104 -16.226 12.753 1.00 78.19 91 ALA A C 1
ATOM 721 O O . ALA A 1 91 ? 11.638 -16.383 11.615 1.00 78.19 91 ALA A O 1
ATOM 722 N N . PRO A 1 92 ? 11.696 -16.982 13.790 1.00 75.25 92 PRO A N 1
ATOM 723 C CA . PRO A 1 92 ? 10.679 -18.014 13.652 1.00 75.25 92 PRO A CA 1
ATOM 724 C C . PRO A 1 92 ? 9.297 -17.395 13.404 1.00 75.25 92 PRO A C 1
ATOM 726 O O . PRO A 1 92 ? 9.062 -16.211 13.634 1.00 75.25 92 PRO A O 1
ATOM 729 N N . GLY A 1 93 ? 8.339 -18.216 12.968 1.00 72.94 93 GLY A N 1
ATOM 730 C CA . GLY A 1 93 ? 6.927 -17.827 13.007 1.00 72.94 93 GLY A CA 1
ATOM 731 C C . GLY A 1 93 ? 6.449 -16.901 11.886 1.00 72.94 93 GLY A C 1
ATOM 732 O O . GLY A 1 93 ? 5.402 -16.285 12.052 1.00 72.94 93 GLY A O 1
ATOM 733 N N . VAL A 1 94 ? 7.128 -16.852 10.730 1.00 75.81 94 VAL A N 1
ATOM 734 C CA . VAL A 1 94 ? 6.655 -16.130 9.521 1.00 75.81 94 VAL A CA 1
ATOM 735 C C . VAL A 1 94 ? 5.171 -16.405 9.253 1.00 75.81 94 VAL A C 1
ATOM 737 O O . VAL A 1 94 ? 4.375 -15.486 9.090 1.00 75.81 94 VAL A O 1
ATOM 740 N N . PHE A 1 95 ? 4.775 -17.679 9.298 1.00 71.38 95 PHE A N 1
ATOM 741 C CA . PHE A 1 95 ? 3.399 -18.122 9.049 1.00 71.38 95 PHE A CA 1
ATOM 742 C C . PHE A 1 95 ? 2.402 -17.797 10.175 1.00 71.38 95 PHE A C 1
ATOM 744 O O . PHE A 1 95 ?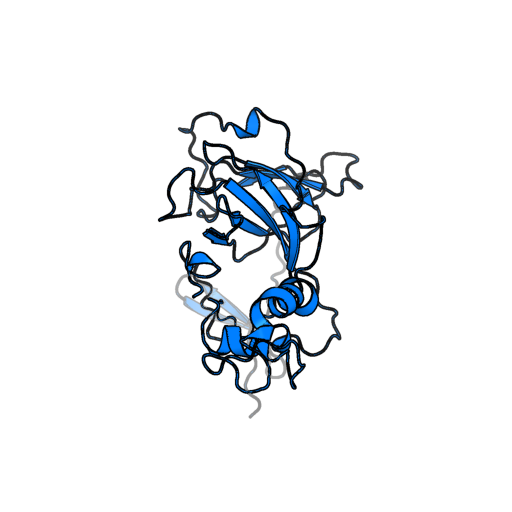 1.205 -18.008 9.998 1.00 71.38 95 PHE A O 1
ATOM 751 N N . ARG A 1 96 ? 2.877 -17.301 11.324 1.00 75.81 96 ARG A N 1
ATOM 752 C CA . ARG A 1 96 ? 2.069 -16.883 12.481 1.00 75.81 96 ARG A CA 1
ATOM 753 C C . ARG A 1 96 ? 2.023 -15.360 12.654 1.00 75.81 96 ARG A C 1
ATOM 755 O O . ARG A 1 96 ? 1.433 -14.884 13.616 1.00 75.81 96 ARG A O 1
ATOM 762 N N . ALA A 1 97 ? 2.598 -14.589 11.724 1.00 80.62 97 ALA A N 1
ATOM 763 C CA . ALA A 1 97 ? 2.604 -13.126 11.798 1.00 80.62 97 ALA A CA 1
ATOM 764 C C . ALA A 1 97 ? 1.189 -12.515 11.824 1.00 80.62 97 ALA A C 1
ATOM 766 O O . ALA A 1 97 ? 0.977 -11.475 12.440 1.00 80.62 97 ALA A O 1
ATOM 767 N N . GLY A 1 98 ? 0.216 -13.173 11.193 1.00 83.12 98 GLY A N 1
ATOM 768 C CA . GLY A 1 98 ? -1.189 -12.793 11.239 1.00 83.12 98 GLY A CA 1
ATOM 769 C C . GLY A 1 98 ? -2.101 -13.936 10.805 1.00 83.12 98 GLY A C 1
ATOM 770 O O . GLY A 1 98 ? -1.667 -14.915 10.189 1.00 83.12 98 GLY A O 1
ATOM 771 N N . MET A 1 99 ? -3.389 -13.808 11.120 1.00 83.88 99 MET A N 1
ATOM 772 C CA . MET A 1 99 ? -4.401 -14.775 10.694 1.00 83.88 99 MET A CA 1
ATOM 773 C C . MET A 1 99 ? -4.576 -14.781 9.168 1.00 83.88 99 MET A C 1
ATOM 775 O O . MET A 1 99 ? -4.122 -13.883 8.457 1.00 83.88 99 MET A O 1
ATOM 779 N N . ALA A 1 100 ? -5.219 -15.835 8.655 1.00 78.25 100 ALA A N 1
ATOM 780 C CA . ALA A 1 100 ? -5.409 -16.072 7.221 1.00 78.25 100 ALA A CA 1
ATOM 781 C C . ALA A 1 100 ? -4.093 -16.127 6.410 1.00 78.25 100 ALA A C 1
ATOM 783 O O . ALA A 1 100 ? -4.068 -15.795 5.229 1.00 78.25 100 ALA A O 1
ATOM 784 N N . GLY A 1 101 ? -2.991 -16.567 7.033 1.00 77.69 101 GLY A N 1
ATOM 785 C CA . GLY A 1 101 ? -1.687 -16.699 6.373 1.00 77.69 101 GLY A CA 1
ATOM 786 C C . GLY A 1 101 ? -1.037 -15.359 6.023 1.00 77.69 101 GLY A C 1
ATOM 787 O O . GLY A 1 101 ? -0.182 -15.306 5.141 1.00 77.69 101 GLY A O 1
ATOM 788 N N . ASN A 1 102 ? -1.457 -14.265 6.663 1.00 79.62 102 ASN A N 1
ATOM 789 C CA . ASN A 1 102 ? -0.888 -12.952 6.411 1.00 79.62 102 ASN A CA 1
ATOM 790 C C . ASN A 1 102 ? 0.520 -12.853 7.016 1.00 79.62 102 ASN A C 1
ATOM 792 O O . ASN A 1 102 ? 0.687 -12.798 8.230 1.00 79.62 102 ASN A O 1
ATOM 796 N N . VAL A 1 103 ? 1.528 -12.797 6.146 1.00 77.31 103 VAL A N 1
ATOM 797 C CA . VAL A 1 103 ? 2.948 -12.675 6.517 1.00 77.31 103 VAL A CA 1
ATOM 798 C C . VAL A 1 103 ? 3.463 -11.231 6.438 1.00 77.31 103 VAL A C 1
ATOM 800 O O . VAL A 1 103 ? 4.643 -10.962 6.658 1.00 77.31 103 VAL A O 1
ATOM 803 N N . HIS A 1 104 ? 2.601 -10.282 6.069 1.00 79.12 104 HIS A N 1
ATOM 804 C CA . HIS A 1 104 ? 3.015 -8.939 5.681 1.00 79.12 104 HIS A CA 1
ATOM 805 C C . HIS A 1 104 ? 3.046 -7.987 6.875 1.00 79.12 104 HIS A C 1
ATOM 807 O O . HIS A 1 104 ? 2.034 -7.390 7.243 1.00 79.12 104 HIS A O 1
ATOM 813 N N . ARG A 1 105 ? 4.243 -7.761 7.416 1.00 86.44 105 ARG A N 1
ATOM 814 C CA . ARG A 1 105 ? 4.524 -6.626 8.302 1.00 86.44 105 ARG A CA 1
ATOM 815 C C . ARG A 1 105 ? 4.744 -5.371 7.467 1.00 86.44 105 ARG A C 1
ATOM 817 O O . ARG A 1 105 ? 5.538 -5.392 6.527 1.00 86.44 105 ARG A O 1
ATOM 824 N N . LYS A 1 106 ? 4.055 -4.283 7.805 1.00 89.00 106 LYS A N 1
ATOM 825 C CA . LYS A 1 106 ? 4.064 -3.050 7.011 1.00 89.00 106 LYS A CA 1
ATOM 826 C C . LYS A 1 106 ? 4.480 -1.854 7.858 1.00 89.00 106 LYS A C 1
ATOM 828 O O . LYS A 1 106 ? 4.094 -1.738 9.021 1.00 89.00 106 LYS A O 1
ATOM 833 N N . LYS A 1 107 ? 5.244 -0.962 7.240 1.00 92.50 107 LYS A N 1
ATOM 834 C CA . LYS A 1 107 ? 5.572 0.374 7.729 1.00 92.50 107 LYS A CA 1
ATOM 835 C C . LYS A 1 107 ? 4.766 1.380 6.922 1.00 92.50 107 LYS A C 1
ATOM 837 O O . LYS A 1 107 ? 4.742 1.299 5.697 1.00 92.50 107 LYS A O 1
ATOM 842 N N . VAL A 1 108 ? 4.113 2.316 7.594 1.00 94.69 108 VAL A N 1
ATOM 843 C CA . VAL A 1 108 ? 3.469 3.470 6.965 1.00 94.69 108 VAL A CA 1
ATOM 844 C C . VAL A 1 108 ? 4.474 4.611 6.985 1.00 94.69 108 VAL A C 1
ATOM 846 O O . VAL A 1 108 ? 4.939 4.994 8.056 1.00 94.69 108 VAL A O 1
ATOM 849 N N . TYR A 1 109 ? 4.837 5.133 5.814 1.00 95.62 109 TYR A N 1
ATOM 850 C CA . TYR A 1 109 ? 5.715 6.303 5.712 1.00 95.62 109 TYR A CA 1
ATOM 851 C C . TYR A 1 109 ? 4.933 7.606 5.872 1.00 95.62 109 TYR A C 1
ATOM 853 O O . TYR A 1 109 ? 5.449 8.562 6.441 1.00 95.62 109 TYR A O 1
ATOM 861 N N . GLY A 1 110 ? 3.684 7.621 5.407 1.00 96.25 110 GLY A N 1
ATOM 862 C CA . GLY A 1 110 ? 2.761 8.739 5.552 1.00 96.25 110 GLY A CA 1
ATOM 863 C C . GLY A 1 110 ? 1.735 8.765 4.424 1.00 96.25 110 GLY A C 1
ATOM 864 O O . GLY A 1 110 ? 1.564 7.785 3.693 1.00 96.25 110 GLY A O 1
ATOM 865 N N . VAL A 1 111 ? 1.053 9.895 4.290 1.00 97.38 111 VAL A N 1
ATOM 866 C CA . VAL A 1 111 ? 0.040 10.161 3.271 1.00 97.38 111 VAL A CA 1
ATOM 867 C C . VAL A 1 111 ? 0.405 11.393 2.444 1.00 97.38 111 VAL A C 1
ATOM 869 O O . VAL A 1 111 ? 0.980 12.350 2.960 1.00 97.38 111 VAL A O 1
ATOM 872 N N . ALA A 1 112 ? 0.046 11.365 1.165 1.00 97.31 112 ALA A N 1
ATOM 873 C CA . ALA A 1 112 ? 0.060 12.510 0.259 1.00 97.31 112 ALA A CA 1
ATOM 874 C C . ALA A 1 112 ? -1.376 12.862 -0.142 1.00 97.31 112 ALA A C 1
ATOM 876 O O . ALA 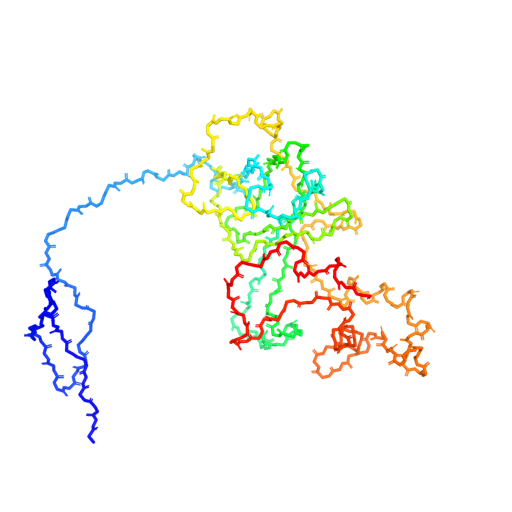A 1 112 ? -2.217 11.966 -0.272 1.00 97.31 112 ALA A O 1
ATOM 877 N N . LYS A 1 113 ? -1.672 14.148 -0.350 1.00 97.50 113 LYS A N 1
ATOM 878 C CA . LYS A 1 113 ? -2.989 14.580 -0.833 1.00 97.50 113 LYS A CA 1
ATOM 879 C C . LYS A 1 113 ? -3.109 14.344 -2.334 1.00 97.50 113 LYS A C 1
ATOM 881 O O . LYS A 1 113 ? -2.147 14.550 -3.076 1.00 97.50 113 LYS A O 1
ATOM 886 N N . VAL A 1 114 ? -4.305 13.953 -2.757 1.00 97.31 114 VAL A N 1
ATOM 887 C CA . VAL A 1 114 ? -4.695 13.854 -4.167 1.00 97.31 114 VAL A CA 1
ATOM 888 C C . VAL A 1 114 ? -5.483 15.108 -4.535 1.00 97.31 114 VAL A C 1
ATOM 890 O O . VAL A 1 114 ? -6.365 15.526 -3.784 1.00 97.31 114 VAL A O 1
ATOM 893 N N . HIS A 1 115 ? -5.140 15.724 -5.665 1.00 96.38 115 HIS A N 1
ATOM 894 C CA . HIS A 1 115 ? -5.844 16.891 -6.193 1.00 96.38 115 HIS A CA 1
ATOM 895 C C . HIS A 1 115 ? -7.205 16.498 -6.786 1.00 96.38 115 HIS A C 1
ATOM 897 O O . HIS A 1 115 ? -7.493 15.324 -7.022 1.00 96.38 115 HIS A O 1
ATOM 903 N N . GLU A 1 116 ? -8.065 17.487 -7.031 1.00 94.38 116 GLU A N 1
ATOM 904 C CA . GLU A 1 116 ? -9.439 17.265 -7.511 1.00 94.38 116 GLU A CA 1
ATOM 905 C C . GLU A 1 116 ? -9.505 16.557 -8.873 1.00 94.38 116 GLU A C 1
ATOM 907 O O . GLU A 1 116 ? -10.428 15.781 -9.129 1.00 94.38 116 GLU A O 1
ATOM 912 N N . ASP A 1 117 ? -8.498 16.759 -9.724 1.00 92.94 117 ASP A N 1
ATOM 913 C CA . ASP A 1 117 ? -8.364 16.097 -11.025 1.00 92.94 117 ASP A CA 1
ATOM 914 C C . ASP A 1 117 ? -7.934 14.618 -10.924 1.00 92.94 117 ASP A C 1
ATOM 916 O O . ASP A 1 117 ? -8.007 13.884 -11.914 1.00 92.94 117 ASP A O 1
ATOM 920 N N . GLY A 1 118 ? -7.552 14.162 -9.725 1.00 93.88 118 GLY A N 1
ATOM 921 C CA . GLY A 1 118 ? -7.036 12.823 -9.444 1.00 93.88 118 GLY A CA 1
ATOM 922 C C . GLY A 1 118 ? -5.510 12.723 -9.485 1.00 93.88 118 GLY A C 1
ATOM 923 O O . GLY A 1 118 ? -4.980 11.628 -9.292 1.00 93.88 118 GLY A O 1
ATOM 924 N N . SER A 1 119 ? -4.795 13.821 -9.727 1.00 95.56 119 SER A N 1
ATOM 925 C CA . SER A 1 119 ? -3.334 13.826 -9.790 1.00 95.56 119 SER A CA 1
ATOM 926 C C . SER A 1 119 ? -2.687 13.952 -8.406 1.00 95.56 119 SER A C 1
ATOM 928 O O . SER A 1 119 ? -3.275 14.478 -7.456 1.00 95.56 119 SER A O 1
ATOM 930 N N . ALA A 1 120 ? -1.460 13.451 -8.262 1.00 97.06 120 ALA A N 1
ATOM 931 C CA . ALA A 1 120 ? -0.682 13.585 -7.031 1.00 97.06 120 ALA A CA 1
ATOM 932 C C . ALA A 1 120 ? 0.817 13.700 -7.326 1.00 97.06 120 ALA A C 1
ATOM 934 O O . ALA A 1 120 ? 1.340 13.022 -8.207 1.00 97.06 120 ALA A O 1
ATOM 935 N N . TYR A 1 121 ? 1.521 14.528 -6.556 1.00 97.19 121 TYR A N 1
ATOM 936 C CA . TYR A 1 121 ? 2.961 14.742 -6.693 1.00 97.19 121 TYR A CA 1
ATOM 937 C C . TYR A 1 121 ? 3.608 14.842 -5.313 1.00 97.19 121 TYR A C 1
ATOM 939 O O . TYR A 1 121 ? 3.257 15.712 -4.513 1.00 97.19 121 TYR A O 1
ATOM 947 N N . PHE A 1 122 ? 4.498 13.904 -4.992 1.00 97.12 122 PHE A N 1
ATOM 948 C CA . PHE A 1 122 ? 5.022 13.736 -3.637 1.00 97.12 122 PHE A CA 1
ATOM 949 C C . PHE A 1 122 ? 6.388 13.052 -3.607 1.00 97.12 122 PHE A C 1
ATOM 951 O O . PHE A 1 122 ? 6.806 12.385 -4.552 1.00 97.12 122 PHE A O 1
ATOM 958 N N . THR A 1 123 ? 7.089 13.218 -2.491 1.00 96.56 123 THR A N 1
ATOM 959 C CA . THR A 1 123 ? 8.366 12.552 -2.222 1.00 96.56 123 THR A CA 1
ATOM 960 C C . THR A 1 123 ? 8.154 11.220 -1.507 1.00 96.56 123 THR A C 1
ATOM 962 O O . THR A 1 123 ? 7.204 11.037 -0.747 1.00 96.56 123 THR A O 1
ATOM 965 N N . VAL A 1 124 ? 9.039 10.265 -1.763 1.00 95.56 124 VAL A N 1
ATOM 966 C CA . VAL A 1 124 ? 9.027 8.915 -1.185 1.00 95.56 124 VAL A CA 1
ATOM 967 C C . VAL A 1 124 ? 10.432 8.544 -0.716 1.00 95.56 124 VAL A C 1
ATOM 969 O O . VAL A 1 124 ? 11.395 9.124 -1.218 1.00 95.56 124 VAL A O 1
ATOM 972 N N . PRO A 1 125 ? 10.592 7.605 0.232 1.00 94.44 125 PRO A N 1
ATOM 973 C CA . PRO A 1 125 ? 11.918 7.103 0.579 1.00 94.44 125 PRO A CA 1
ATOM 974 C C . PRO A 1 125 ? 12.574 6.417 -0.631 1.00 94.44 125 PRO A C 1
ATOM 976 O O . PRO A 1 125 ? 11.919 5.661 -1.352 1.00 94.44 125 PRO A O 1
ATOM 979 N N . ALA A 1 126 ? 13.857 6.702 -0.846 1.00 92.44 126 ALA A N 1
ATOM 980 C CA . ALA A 1 126 ? 14.682 6.021 -1.842 1.00 92.44 126 ALA A CA 1
ATOM 981 C C . ALA A 1 126 ? 15.248 4.705 -1.283 1.00 92.44 126 ALA A C 1
ATOM 983 O O . ALA A 1 126 ? 15.297 4.524 -0.066 1.00 92.44 126 ALA A O 1
ATOM 984 N N . ASP A 1 127 ? 15.660 3.795 -2.172 1.00 91.19 127 ASP A N 1
ATOM 985 C CA . ASP A 1 127 ? 16.240 2.477 -1.846 1.00 91.19 127 ASP A CA 1
ATOM 986 C C . ASP A 1 127 ? 15.358 1.588 -0.948 1.00 91.19 127 ASP A C 1
ATOM 988 O O . ASP A 1 127 ? 15.818 0.644 -0.307 1.00 91.19 127 ASP A O 1
ATOM 992 N N . GLU A 1 128 ? 14.055 1.864 -0.938 1.00 92.44 128 GLU A N 1
ATOM 993 C CA . GLU A 1 128 ? 13.054 1.162 -0.146 1.00 92.44 128 GLU A CA 1
ATOM 994 C C . GLU A 1 128 ? 11.979 0.576 -1.064 1.00 92.44 128 GLU A C 1
ATOM 996 O O . GLU A 1 128 ? 11.610 1.150 -2.094 1.00 92.44 128 GLU A O 1
ATOM 1001 N N . ASN A 1 129 ? 11.443 -0.583 -0.679 1.00 94.00 129 ASN A N 1
ATOM 1002 C CA . ASN A 1 129 ? 10.283 -1.147 -1.357 1.00 94.00 129 ASN A CA 1
ATOM 1003 C C . ASN A 1 129 ? 9.040 -0.392 -0.891 1.00 94.00 129 ASN A C 1
ATOM 1005 O O . ASN A 1 129 ? 8.657 -0.493 0.274 1.00 94.00 129 ASN A O 1
ATOM 1009 N N . ILE A 1 130 ? 8.380 0.321 -1.796 1.00 94.56 130 ILE A N 1
ATOM 1010 C CA . ILE A 1 130 ? 7.1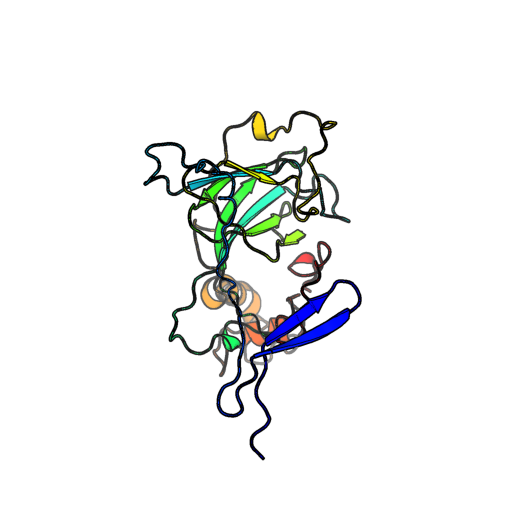76 1.086 -1.476 1.00 94.56 130 ILE A CA 1
ATOM 1011 C C . ILE A 1 130 ? 5.958 0.606 -2.256 1.00 94.56 130 ILE A C 1
ATOM 1013 O O . ILE A 1 130 ? 6.052 0.103 -3.378 1.00 94.56 130 ILE A O 1
ATOM 1017 N N . PHE A 1 131 ? 4.790 0.785 -1.653 1.00 93.31 131 PHE A N 1
ATOM 1018 C CA . PHE A 1 131 ? 3.497 0.532 -2.260 1.00 93.31 131 PHE A CA 1
ATOM 1019 C C . PHE A 1 131 ? 2.417 1.469 -1.730 1.00 93.31 131 PHE A C 1
ATOM 1021 O O . PHE A 1 131 ? 2.571 2.099 -0.682 1.00 93.31 131 PHE A O 1
ATOM 1028 N N . PHE A 1 132 ? 1.317 1.561 -2.477 1.00 94.31 132 PHE A N 1
ATOM 1029 C CA . PHE A 1 132 ? 0.305 2.593 -2.283 1.00 94.31 132 PHE A CA 1
ATOM 1030 C C . PHE A 1 132 ? -1.064 2.021 -1.911 1.00 94.31 132 PHE A C 1
ATOM 1032 O O . PHE A 1 132 ? -1.449 0.926 -2.337 1.00 94.31 132 PHE A O 1
ATOM 1039 N N . GLN A 1 133 ? -1.818 2.803 -1.142 1.00 94.31 133 GLN A N 1
ATOM 1040 C CA . GLN A 1 133 ? -3.264 2.666 -0.986 1.00 94.31 133 GLN A CA 1
ATOM 1041 C C . GLN A 1 133 ? -3.943 3.975 -1.377 1.00 94.31 133 GLN A C 1
ATOM 1043 O O . GLN A 1 133 ? -3.564 5.032 -0.873 1.00 94.31 133 GLN A O 1
ATOM 1048 N N . ALA A 1 134 ? -4.966 3.888 -2.223 1.00 96.00 134 ALA A N 1
ATOM 1049 C CA . ALA A 1 134 ? -5.901 4.983 -2.446 1.00 96.00 134 ALA A CA 1
ATOM 1050 C C . ALA A 1 134 ? -6.892 5.025 -1.281 1.00 96.00 134 ALA A C 1
ATOM 1052 O O . ALA A 1 134 ? -7.492 3.995 -0.952 1.00 96.00 134 ALA A O 1
ATOM 1053 N N . LEU A 1 135 ? -7.034 6.189 -0.650 1.00 97.06 135 LEU A N 1
ATOM 1054 C CA . LEU A 1 135 ? -7.864 6.391 0.534 1.00 97.06 135 LEU A CA 1
ATOM 1055 C C . LEU A 1 135 ? -8.995 7.388 0.281 1.00 97.06 135 LEU A C 1
ATOM 1057 O O . LEU A 1 135 ? -8.819 8.345 -0.477 1.00 97.06 135 LEU A O 1
ATOM 1061 N N . ASP A 1 136 ? -10.115 7.191 0.969 1.00 96.88 136 ASP A N 1
ATOM 1062 C CA . ASP A 1 136 ? -11.214 8.155 1.022 1.00 96.88 136 ASP A CA 1
ATOM 1063 C C . ASP A 1 136 ? -10.987 9.286 2.045 1.00 96.88 136 ASP A C 1
ATOM 1065 O O . ASP A 1 136 ? -9.915 9.409 2.641 1.00 96.88 136 ASP A O 1
ATOM 1069 N N . GLU A 1 137 ? -12.003 10.133 2.240 1.00 96.75 137 GLU A N 1
ATOM 1070 C CA . GLU A 1 137 ? -11.991 11.244 3.206 1.00 96.75 137 GLU A CA 1
ATOM 1071 C C . GLU A 1 137 ? -11.781 10.804 4.664 1.00 96.75 137 GLU A C 1
ATOM 1073 O O . GLU A 1 137 ? -11.256 11.569 5.469 1.00 96.75 137 GLU A O 1
ATOM 1078 N N . ASN A 1 138 ? -12.129 9.556 4.986 1.00 95.81 138 ASN A N 1
ATOM 1079 C CA . ASN A 1 138 ? -12.006 8.961 6.314 1.00 95.81 138 ASN A CA 1
ATOM 1080 C C . ASN A 1 138 ? -10.713 8.146 6.461 1.00 95.81 138 ASN A C 1
ATOM 1082 O O . ASN A 1 138 ? -10.571 7.367 7.404 1.00 95.81 138 ASN A O 1
ATOM 1086 N N . TYR A 1 139 ? -9.768 8.294 5.526 1.00 95.19 139 TYR A N 1
ATOM 1087 C CA . TYR A 1 139 ? -8.523 7.528 5.475 1.00 95.19 139 TYR A CA 1
ATOM 1088 C C . TYR A 1 139 ? -8.738 6.004 5.341 1.00 95.19 139 TYR A C 1
ATOM 1090 O O . TYR A 1 139 ? -7.845 5.201 5.656 1.00 95.19 139 TYR A O 1
ATOM 1098 N N . MET A 1 140 ? -9.901 5.577 4.838 1.00 95.00 140 MET A N 1
ATOM 1099 C CA . MET A 1 140 ? -10.221 4.174 4.586 1.00 95.00 140 MET A CA 1
ATOM 1100 C C . MET A 1 140 ? -9.764 3.752 3.193 1.00 95.00 140 MET A C 1
ATOM 1102 O O . MET A 1 140 ? -9.861 4.497 2.222 1.00 95.00 140 MET A O 1
ATOM 1106 N N . GLN A 1 141 ? -9.237 2.531 3.095 1.00 93.69 141 GLN A N 1
ATOM 1107 C CA . GLN A 1 141 ? -8.718 2.003 1.838 1.00 93.69 141 GLN A CA 1
ATOM 1108 C C . GLN A 1 141 ? -9.848 1.758 0.831 1.00 93.69 141 GLN A C 1
ATOM 1110 O O . GLN A 1 141 ? -10.728 0.934 1.070 1.00 93.69 141 GLN A O 1
ATOM 1115 N N . LEU A 1 142 ? -9.726 2.370 -0.346 1.00 94.50 142 LEU A N 1
ATOM 1116 C CA . LEU A 1 142 ? -10.544 2.090 -1.527 1.00 94.50 142 LEU A CA 1
ATOM 1117 C C . LEU A 1 142 ? -9.889 1.035 -2.416 1.00 94.50 142 LEU A C 1
ATOM 1119 O O . LEU A 1 142 ? -10.541 0.094 -2.860 1.00 94.50 142 LEU A O 1
ATOM 1123 N N . GLN A 1 143 ? -8.582 1.172 -2.641 1.00 91.50 143 GLN A N 1
ATOM 1124 C CA . GLN A 1 143 ? -7.798 0.225 -3.424 1.00 91.50 143 GLN A CA 1
ATOM 1125 C C . GLN A 1 143 ? -6.367 0.135 -2.897 1.00 91.50 143 GLN A C 1
ATOM 1127 O O . GLN A 1 143 ? -5.835 1.078 -2.310 1.00 91.50 143 GLN A O 1
ATOM 1132 N N . HIS A 1 144 ? -5.744 -1.021 -3.097 1.00 88.62 144 HIS A N 1
ATOM 1133 C CA . HIS A 1 144 ? -4.385 -1.316 -2.651 1.00 88.62 144 HIS A CA 1
ATOM 1134 C C . HIS A 1 144 ? -3.556 -1.857 -3.813 1.00 88.62 144 HIS A C 1
ATOM 1136 O O . HIS A 1 144 ? -4.007 -2.746 -4.531 1.00 88.62 144 HIS A O 1
ATOM 1142 N N . MET A 1 145 ? -2.319 -1.376 -3.947 1.00 88.56 145 MET A N 1
ATOM 1143 C CA . MET A 1 145 ? -1.344 -1.918 -4.889 1.00 88.56 145 MET A CA 1
ATOM 1144 C C . MET A 1 145 ? -0.735 -3.221 -4.333 1.00 88.56 145 MET A C 1
ATOM 1146 O O . MET A 1 145 ? 0.044 -3.156 -3.384 1.00 88.56 145 MET A O 1
ATOM 1150 N N . PRO A 1 146 ? -1.018 -4.411 -4.910 1.00 81.56 146 PRO A N 1
ATOM 1151 C CA . PRO A 1 146 ? -0.561 -5.701 -4.380 1.00 81.56 146 PRO A CA 1
ATOM 1152 C C . PRO A 1 146 ? 0.865 -6.069 -4.823 1.00 81.56 146 PRO A C 1
ATOM 1154 O O . PRO A 1 146 ? 1.213 -7.243 -4.934 1.00 81.56 146 PRO A O 1
ATOM 1157 N N . THR A 1 147 ? 1.677 -5.065 -5.127 1.00 84.00 147 THR A N 1
ATOM 1158 C CA . THR A 1 147 ? 3.069 -5.171 -5.566 1.00 84.00 147 THR A CA 1
ATOM 1159 C C . THR A 1 147 ? 3.844 -4.003 -4.967 1.00 84.00 147 THR A C 1
ATOM 1161 O O . THR A 1 147 ? 3.253 -3.166 -4.293 1.00 84.00 147 THR A O 1
ATOM 1164 N N . PHE A 1 148 ? 5.145 -3.932 -5.206 1.00 90.44 148 PHE A N 1
ATOM 1165 C CA . PHE A 1 148 ? 5.986 -2.833 -4.756 1.00 90.44 148 PHE A CA 1
ATOM 1166 C C . PHE A 1 148 ? 6.769 -2.260 -5.934 1.00 90.44 148 PHE A C 1
ATOM 1168 O O . PHE A 1 148 ? 6.981 -2.929 -6.947 1.00 90.44 148 PHE A O 1
ATOM 1175 N N . ILE A 1 149 ? 7.201 -1.018 -5.778 1.00 92.38 149 ILE A N 1
ATOM 1176 C CA . ILE A 1 149 ? 8.202 -0.380 -6.625 1.00 92.38 149 ILE A CA 1
ATOM 1177 C C . ILE A 1 149 ? 9.356 0.091 -5.745 1.00 92.38 149 ILE A C 1
ATOM 1179 O O . ILE A 1 149 ? 9.198 0.251 -4.537 1.00 92.38 149 ILE A O 1
ATOM 1183 N N . ASN A 1 150 ? 10.507 0.316 -6.358 1.00 92.62 150 ASN A N 1
ATOM 1184 C CA . ASN A 1 150 ? 11.665 0.944 -5.739 1.00 92.62 150 ASN A CA 1
ATOM 1185 C C . ASN A 1 150 ? 12.107 2.131 -6.594 1.00 92.62 150 ASN A C 1
ATOM 1187 O O . ASN A 1 150 ? 11.849 2.162 -7.802 1.00 92.62 150 ASN A O 1
ATOM 1191 N N . LEU A 1 151 ? 12.727 3.113 -5.958 1.00 91.88 151 LEU A N 1
ATOM 1192 C CA . LEU A 1 151 ? 13.280 4.279 -6.627 1.00 91.88 151 LEU A CA 1
ATOM 1193 C C . LEU A 1 151 ? 14.700 4.511 -6.130 1.00 91.88 151 LEU A C 1
ATOM 1195 O O . LEU A 1 151 ? 14.963 4.366 -4.934 1.00 91.88 151 LEU A O 1
ATOM 1199 N N . MET A 1 152 ? 15.584 4.889 -7.048 1.00 90.06 152 MET A N 1
ATOM 1200 C CA . MET A 1 152 ? 16.935 5.317 -6.701 1.00 90.06 152 MET A CA 1
ATOM 1201 C C . MET A 1 152 ? 16.902 6.705 -6.038 1.00 90.06 152 MET A C 1
ATOM 1203 O O . MET A 1 152 ? 15.975 7.482 -6.295 1.00 90.06 152 MET A O 1
ATOM 1207 N N . PRO A 1 153 ? 17.912 7.058 -5.225 1.00 89.56 153 PRO A N 1
ATOM 1208 C CA . PRO A 1 153 ? 18.111 8.418 -4.729 1.00 89.56 153 PRO A CA 1
ATOM 1209 C C . PRO A 1 153 ? 17.964 9.461 -5.841 1.00 89.56 153 PRO A C 1
ATOM 1211 O O . PRO A 1 153 ? 18.596 9.335 -6.890 1.00 89.56 153 PRO A O 1
ATOM 1214 N N . GLY A 1 154 ? 17.085 10.448 -5.633 1.00 86.88 154 GLY A N 1
ATOM 1215 C CA . GLY A 1 154 ? 16.853 11.531 -6.593 1.00 86.88 154 GLY A CA 1
ATOM 1216 C C . GLY A 1 154 ? 16.054 11.171 -7.849 1.00 86.88 154 GLY A C 1
ATOM 1217 O O . GLY A 1 154 ? 15.717 12.046 -8.652 1.00 86.88 154 GLY A O 1
ATOM 1218 N N . GLU A 1 155 ? 15.692 9.898 -8.029 1.00 89.56 155 GLU A N 1
ATOM 1219 C CA . GLU A 1 155 ? 14.904 9.463 -9.177 1.00 89.56 155 GLU A CA 1
ATOM 1220 C C . GLU A 1 155 ? 13.549 10.184 -9.210 1.00 89.56 155 GLU A C 1
ATOM 1222 O O . GLU A 1 155 ? 12.868 10.339 -8.193 1.00 89.56 155 GLU A O 1
ATOM 1227 N N . LYS A 1 156 ? 13.128 10.593 -10.409 1.00 91.31 156 LYS A N 1
ATOM 1228 C CA . LYS A 1 156 ? 11.773 11.081 -10.670 1.00 91.31 156 LYS A CA 1
ATOM 1229 C C . LYS A 1 156 ? 11.046 10.049 -11.515 1.00 91.31 156 LYS A C 1
ATOM 1231 O O . LYS A 1 156 ? 11.452 9.789 -12.647 1.00 91.31 156 LYS A O 1
ATOM 1236 N N . ARG A 1 157 ? 9.969 9.477 -10.981 1.00 90.88 157 ARG A N 1
ATOM 1237 C CA . ARG A 1 157 ? 9.169 8.462 -11.675 1.00 90.88 157 ARG A CA 1
ATOM 1238 C C . ARG A 1 157 ? 7.704 8.866 -11.730 1.00 90.88 157 ARG A C 1
ATOM 1240 O O . ARG A 1 157 ? 7.176 9.458 -10.790 1.00 90.88 157 ARG A O 1
ATOM 1247 N N . SER A 1 158 ? 7.046 8.517 -12.832 1.00 90.50 158 SER A N 1
ATOM 1248 C CA . SER A 1 158 ? 5.617 8.736 -13.022 1.00 90.50 158 SER A CA 1
ATOM 1249 C C . SER A 1 158 ? 4.833 7.435 -13.209 1.00 90.50 158 SER A C 1
ATOM 1251 O O . SER A 1 158 ? 5.330 6.467 -13.788 1.00 90.50 158 SER A O 1
ATOM 1253 N N . CYS A 1 159 ? 3.590 7.431 -12.729 1.00 88.81 159 CYS A N 1
ATOM 1254 C CA . CYS A 1 159 ? 2.564 6.432 -13.029 1.00 88.81 159 CYS A CA 1
ATOM 1255 C C . CYS A 1 159 ? 1.379 7.123 -13.710 1.00 88.81 159 CYS A C 1
ATOM 1257 O O . CYS A 1 159 ? 1.056 8.271 -13.387 1.00 88.81 159 CYS A O 1
ATOM 1259 N N . ILE A 1 160 ? 0.718 6.436 -14.642 1.00 90.00 160 ILE A N 1
ATOM 1260 C CA . ILE A 1 160 ? -0.466 7.002 -15.308 1.00 90.00 160 ILE A CA 1
ATOM 1261 C C . ILE A 1 160 ? -1.714 6.849 -14.439 1.00 90.00 160 ILE A C 1
ATOM 1263 O O . ILE A 1 160 ? -2.637 7.652 -14.569 1.00 90.00 160 ILE A O 1
ATOM 1267 N N . GLY A 1 161 ? -1.723 5.847 -13.555 1.00 87.19 161 GLY A N 1
ATOM 1268 C CA . GLY A 1 161 ? -2.790 5.625 -12.596 1.00 87.19 161 GLY A CA 1
ATOM 1269 C C . GLY A 1 161 ? -2.423 4.702 -11.449 1.00 87.19 161 GLY A C 1
ATOM 1270 O O . GLY A 1 161 ? -1.259 4.578 -11.077 1.00 87.19 161 GLY A O 1
ATOM 1271 N N . CYS A 1 162 ? -3.446 4.112 -10.835 1.00 80.19 162 CYS A N 1
ATOM 1272 C CA . CYS A 1 162 ? -3.311 3.287 -9.641 1.00 80.19 162 CYS A CA 1
ATOM 1273 C C . CYS A 1 162 ? -3.841 1.877 -9.921 1.00 80.19 162 CYS A C 1
ATOM 1275 O O . CYS A 1 162 ? -4.832 1.464 -9.315 1.00 80.19 162 CYS A O 1
ATOM 1277 N N . HIS A 1 163 ? -3.138 1.159 -10.818 1.00 80.12 163 HIS A N 1
ATOM 1278 C CA . HIS A 1 163 ? -3.386 -0.210 -11.325 1.00 80.12 163 HIS A CA 1
ATOM 1279 C C . HIS A 1 163 ? -3.708 -0.275 -12.840 1.00 80.12 163 HIS A C 1
ATOM 1281 O O . HIS A 1 163 ? -4.478 -1.107 -13.332 1.00 80.12 163 HIS A O 1
ATOM 1287 N N . GLU A 1 164 ? -3.079 0.599 -13.616 1.00 78.50 164 GLU A N 1
ATOM 1288 C CA . GLU A 1 164 ? -3.061 0.573 -15.073 1.00 78.50 164 GLU A CA 1
ATOM 1289 C C . GLU A 1 164 ? -2.307 -0.637 -15.662 1.00 78.50 164 GLU A C 1
ATOM 1291 O O . GLU A 1 164 ? -1.542 -1.345 -14.998 1.00 78.50 164 GLU A O 1
ATOM 1296 N N . GLN A 1 165 ? -2.433 -0.832 -16.977 1.00 79.62 165 GLN A N 1
ATOM 1297 C CA . GLN A 1 165 ? -1.541 -1.736 -17.699 1.00 79.62 165 GLN A CA 1
ATOM 1298 C C . GLN A 1 165 ? -0.143 -1.117 -17.840 1.00 79.62 165 GLN A C 1
ATOM 1300 O O . GLN A 1 165 ? 0.009 -0.047 -18.416 1.00 79.62 165 GLN A O 1
ATOM 1305 N N . ARG A 1 166 ? 0.899 -1.848 -17.428 1.00 76.50 166 ARG A N 1
ATOM 1306 C CA . ARG A 1 166 ? 2.310 -1.394 -17.439 1.00 76.50 166 ARG A CA 1
ATOM 1307 C C . ARG A 1 166 ? 2.850 -0.931 -18.799 1.00 76.50 166 ARG A C 1
ATOM 1309 O O . ARG A 1 166 ? 3.853 -0.235 -18.842 1.00 76.50 166 ARG A O 1
ATOM 1316 N N . ARG A 1 167 ? 2.242 -1.377 -19.904 1.00 82.62 167 ARG A N 1
ATOM 1317 C CA . ARG A 1 167 ? 2.640 -1.008 -21.277 1.00 82.62 167 ARG A CA 1
ATOM 1318 C C . ARG A 1 167 ? 1.728 0.051 -21.900 1.00 82.62 167 ARG A C 1
ATOM 1320 O O . ARG A 1 167 ? 1.914 0.391 -23.064 1.00 82.62 167 ARG A O 1
ATOM 1327 N N . LYS A 1 168 ? 0.723 0.535 -21.165 1.00 82.56 168 LYS A N 1
ATOM 1328 C CA . LYS A 1 168 ? -0.169 1.595 -21.633 1.00 82.56 168 LYS A CA 1
ATOM 1329 C C . LYS A 1 168 ? 0.607 2.907 -21.594 1.00 82.56 168 LYS A C 1
ATOM 1331 O O . LYS A 1 168 ? 1.086 3.314 -20.540 1.00 82.56 168 LYS A O 1
ATOM 1336 N N . ALA A 1 169 ? 0.736 3.547 -22.749 1.00 82.75 169 ALA A N 1
ATOM 1337 C CA . ALA A 1 169 ? 1.279 4.893 -22.819 1.00 82.75 169 ALA A CA 1
ATOM 1338 C C . ALA A 1 169 ? 0.306 5.889 -22.154 1.00 82.75 169 ALA A C 1
ATOM 1340 O O . ALA A 1 169 ? -0.913 5.677 -22.214 1.00 82.75 169 ALA A O 1
ATOM 1341 N N . PRO A 1 170 ? 0.811 6.971 -21.535 1.00 78.94 170 PRO A N 1
ATOM 1342 C CA . PRO A 1 170 ? -0.041 8.058 -21.069 1.00 78.94 170 PRO A CA 1
ATOM 1343 C C . PRO A 1 170 ? -0.840 8.638 -22.238 1.00 78.94 170 PRO A C 1
ATOM 1345 O O . PRO A 1 170 ? -0.343 8.745 -23.360 1.00 78.94 170 PRO A O 1
ATOM 1348 N N . SER A 1 171 ? -2.088 9.024 -21.976 1.00 75.94 171 SER A N 1
ATOM 1349 C CA . SER A 1 171 ? -2.877 9.733 -22.980 1.00 75.94 171 SER A CA 1
ATOM 1350 C C . SER A 1 171 ? -2.326 11.146 -23.154 1.00 75.94 171 SER A C 1
ATOM 1352 O O . SER A 1 171 ? -2.286 11.918 -22.197 1.00 75.94 171 SER A O 1
ATOM 1354 N N . MET A 1 172 ? -1.952 11.488 -24.386 1.00 69.94 172 MET A N 1
ATOM 1355 C CA . MET A 1 172 ? -1.533 12.840 -24.780 1.00 69.94 172 MET A CA 1
ATOM 1356 C C . MET A 1 172 ? -2.699 13.842 -24.805 1.00 69.94 172 MET A C 1
ATOM 1358 O O . MET A 1 172 ? -2.470 15.041 -24.888 1.00 69.94 172 MET A O 1
ATOM 1362 N N . ALA A 1 173 ? -3.949 13.367 -24.747 1.00 65.56 173 ALA A N 1
ATOM 1363 C CA . ALA A 1 173 ? -5.147 14.204 -24.826 1.00 65.56 173 ALA A CA 1
ATOM 1364 C C . ALA A 1 173 ? -5.584 14.795 -23.472 1.00 65.56 173 ALA A C 1
ATOM 1366 O O . ALA A 1 173 ? -6.633 15.432 -23.396 1.00 65.56 173 ALA A O 1
ATOM 1367 N N . ARG A 1 174 ? -4.842 14.547 -22.385 1.00 67.88 174 ARG A N 1
ATOM 1368 C CA . ARG A 1 174 ? -5.209 15.073 -21.065 1.00 67.88 174 ARG A CA 1
ATOM 1369 C C . ARG A 1 174 ? -4.728 16.498 -20.861 1.00 67.88 174 ARG A C 1
ATOM 1371 O O . ARG A 1 174 ? -3.635 16.863 -21.283 1.00 67.88 174 ARG A O 1
ATOM 1378 N N . ALA A 1 175 ? -5.553 17.253 -20.142 1.00 75.19 175 ALA A N 1
ATOM 1379 C CA . ALA A 1 175 ? -5.175 18.534 -19.576 1.00 75.19 175 ALA A CA 1
ATOM 1380 C C . ALA A 1 175 ? -3.950 18.391 -18.659 1.00 75.19 175 ALA A C 1
ATOM 1382 O O . ALA A 1 175 ? -3.685 17.317 -18.108 1.00 75.19 175 ALA A O 1
ATOM 1383 N N . HIS A 1 176 ? -3.217 19.494 -18.518 1.00 87.06 176 HIS A N 1
ATOM 1384 C CA . HIS A 1 176 ? -2.092 19.624 -17.598 1.00 87.06 176 HIS A CA 1
ATOM 1385 C C . HIS A 1 176 ? -2.527 19.259 -16.162 1.00 87.06 176 HIS A C 1
ATOM 1387 O O . HIS A 1 176 ? -3.465 19.879 -15.661 1.00 87.06 176 HIS A O 1
ATOM 1393 N N . PRO A 1 177 ? -1.914 18.243 -15.520 1.00 91.75 177 PRO A N 1
ATOM 1394 C CA . PRO A 1 177 ? -2.315 17.790 -14.186 1.00 91.75 177 PRO A CA 1
ATOM 1395 C C . PRO A 1 177 ? -2.014 18.828 -13.101 1.00 91.75 177 PRO A C 1
ATOM 1397 O O . PRO A 1 177 ? -0.876 19.291 -12.993 1.00 91.75 177 PRO A O 1
ATOM 1400 N N . LEU A 1 178 ? -2.997 19.115 -12.243 1.00 94.88 178 LEU A N 1
ATOM 1401 C CA . LEU A 1 178 ? -2.914 20.142 -11.195 1.00 94.88 178 LEU A CA 1
ATOM 1402 C C . LEU A 1 178 ? -1.736 19.917 -10.246 1.00 94.88 178 LEU A C 1
ATOM 1404 O O . LEU A 1 178 ? -1.110 20.869 -9.794 1.00 94.88 178 LEU A O 1
ATOM 1408 N N . ALA A 1 179 ? -1.387 18.662 -9.956 1.00 94.88 179 ALA A N 1
ATOM 1409 C CA . ALA A 1 179 ? -0.277 18.352 -9.062 1.00 94.88 179 ALA A CA 1
ATOM 1410 C C . ALA A 1 179 ? 1.086 18.881 -9.552 1.00 94.88 179 ALA A C 1
ATOM 1412 O O . ALA A 1 179 ? 1.991 19.030 -8.733 1.00 94.88 179 ALA A O 1
ATOM 1413 N N . LEU A 1 180 ? 1.249 19.166 -10.852 1.00 93.38 180 LEU A N 1
ATOM 1414 C CA . LEU A 1 180 ? 2.478 19.748 -11.406 1.00 93.38 180 LEU A CA 1
ATOM 1415 C C . LEU A 1 180 ? 2.561 21.272 -11.239 1.00 93.38 180 LEU A C 1
ATOM 1417 O O . LEU A 1 180 ? 3.650 21.825 -11.371 1.00 93.38 180 LEU A O 1
ATOM 1421 N N . ASP A 1 181 ? 1.454 21.934 -10.895 1.00 95.00 181 ASP A N 1
ATOM 1422 C CA . ASP A 1 181 ? 1.428 23.360 -10.536 1.00 95.00 181 ASP A CA 1
ATOM 1423 C C . ASP A 1 181 ? 1.847 23.599 -9.075 1.00 95.00 181 ASP A C 1
ATOM 1425 O O . ASP A 1 181 ? 1.927 24.735 -8.601 1.00 95.00 181 ASP A O 1
ATOM 1429 N N . HIS A 1 182 ? 2.145 22.520 -8.349 1.00 94.19 182 HIS A N 1
ATOM 1430 C CA . HIS A 1 182 ? 2.538 22.537 -6.951 1.00 94.19 182 HIS A CA 1
ATOM 1431 C C . HIS A 1 182 ? 3.895 21.846 -6.744 1.00 94.19 182 HIS A C 1
ATOM 1433 O O . HIS A 1 182 ? 4.273 20.945 -7.498 1.00 94.19 182 HIS A O 1
ATOM 1439 N N . PRO A 1 183 ? 4.6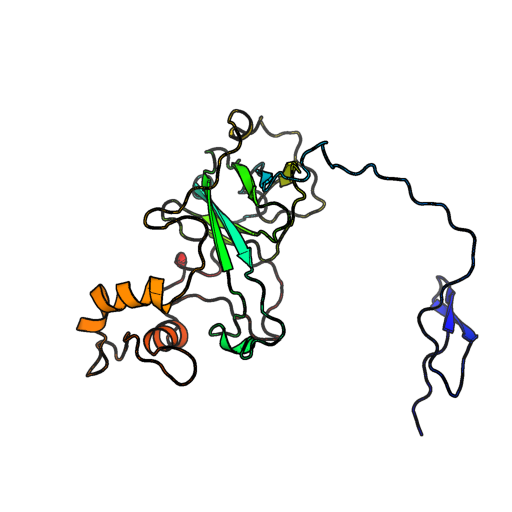60 22.230 -5.705 1.00 94.56 183 PRO A N 1
ATOM 1440 C CA . PRO A 1 183 ? 5.860 21.493 -5.332 1.00 94.56 183 PRO A CA 1
ATOM 1441 C C . PRO A 1 183 ? 5.511 20.077 -4.853 1.00 94.56 183 PRO A C 1
ATOM 1443 O O . PRO A 1 183 ? 4.423 19.832 -4.329 1.00 94.56 183 PRO A O 1
ATOM 1446 N N . ALA A 1 184 ? 6.467 19.150 -4.980 1.00 95.50 184 ALA A N 1
ATOM 1447 C CA . ALA A 1 184 ? 6.300 17.789 -4.482 1.00 95.50 184 ALA A CA 1
ATOM 1448 C C . ALA A 1 184 ? 6.006 17.808 -2.976 1.00 95.50 184 ALA A C 1
ATOM 1450 O O . ALA A 1 184 ? 6.780 18.348 -2.184 1.00 95.50 184 ALA A O 1
ATOM 1451 N N . GLN A 1 185 ? 4.893 17.196 -2.580 1.00 96.50 185 GLN A N 1
ATOM 1452 C CA . GLN A 1 185 ? 4.483 17.128 -1.184 1.00 96.50 185 GLN A CA 1
ATOM 1453 C C . GLN A 1 185 ? 5.438 16.240 -0.370 1.00 96.50 185 GLN A C 1
ATOM 1455 O O . GLN A 1 185 ? 5.863 15.169 -0.816 1.00 96.50 185 GLN A O 1
ATOM 1460 N N . THR A 1 186 ? 5.729 16.648 0.862 1.00 95.38 186 THR A N 1
ATOM 1461 C CA . THR A 1 186 ? 6.314 15.757 1.871 1.00 95.38 186 THR A CA 1
ATOM 1462 C C . THR A 1 186 ? 5.203 14.918 2.489 1.00 95.38 186 THR A C 1
ATOM 1464 O O . THR A 1 186 ? 4.131 15.438 2.797 1.00 95.38 186 THR A O 1
ATOM 1467 N N . LEU A 1 187 ? 5.455 13.624 2.687 1.00 95.94 187 LEU A N 1
ATOM 1468 C CA . LEU A 1 187 ? 4.489 12.733 3.328 1.00 95.94 187 LEU A CA 1
ATOM 1469 C C . LEU A 1 187 ? 4.195 13.196 4.756 1.00 95.94 187 LEU A C 1
ATOM 1471 O O . LEU A 1 187 ? 5.117 13.391 5.551 1.00 95.94 187 LEU A O 1
ATOM 1475 N N . SER A 1 188 ? 2.914 13.327 5.093 1.00 95.06 188 SER A N 1
ATOM 1476 C CA . SER A 1 188 ? 2.481 13.650 6.453 1.00 95.06 188 SER A CA 1
ATOM 1477 C C . SER A 1 188 ? 1.944 12.410 7.172 1.00 95.06 188 SER A C 1
ATOM 1479 O O . SER A 1 188 ? 1.438 11.493 6.524 1.00 95.06 188 SER A O 1
ATOM 1481 N N . PRO A 1 189 ? 2.008 12.350 8.510 1.00 94.38 189 PRO A N 1
ATOM 1482 C CA . PRO A 1 189 ? 1.270 11.347 9.268 1.00 94.38 189 PRO A CA 1
ATOM 1483 C C . PRO A 1 189 ? -0.239 11.492 9.041 1.00 94.38 189 PRO A C 1
ATOM 1485 O O . PRO A 1 189 ? -0.729 12.562 8.666 1.00 94.38 189 PRO A O 1
ATOM 1488 N N . GLN A 1 190 ? -0.980 10.415 9.280 1.00 91.25 190 GLN A N 1
ATOM 1489 C CA . GLN A 1 190 ? -2.437 10.488 9.343 1.00 91.25 190 GLN A CA 1
ATOM 1490 C C . GLN A 1 190 ? -2.874 11.183 10.640 1.00 91.25 190 GLN A C 1
ATOM 1492 O O . GLN A 1 190 ? -2.108 11.194 11.609 1.00 91.25 190 GLN A O 1
ATOM 1497 N N . PRO A 1 191 ? -4.089 11.755 10.698 1.00 90.81 191 PRO A N 1
ATOM 1498 C CA . PRO A 1 191 ? -4.612 12.324 11.934 1.00 90.81 191 PRO A CA 1
ATOM 1499 C C . PRO A 1 191 ? -4.550 11.316 13.089 1.00 90.81 191 PRO A C 1
ATOM 1501 O O . PRO A 1 191 ? -5.009 10.186 12.959 1.00 90.81 191 PRO A O 1
ATOM 1504 N N . GLY A 1 192 ? -3.965 11.728 14.215 1.00 85.75 192 GLY A N 1
ATOM 1505 C CA . GLY A 1 192 ? -3.785 10.867 15.389 1.00 85.75 192 GLY A CA 1
ATOM 1506 C C . GLY A 1 192 ? -2.578 9.921 15.332 1.00 85.75 192 GLY A C 1
ATOM 1507 O O . GLY A 1 192 ? -2.345 9.195 16.296 1.00 85.75 192 GLY A O 1
ATOM 1508 N N . GLU A 1 193 ? -1.783 9.942 14.258 1.00 86.81 193 GLU A N 1
ATOM 1509 C CA . GLU A 1 193 ? -0.551 9.157 14.131 1.00 86.81 193 GLU A CA 1
ATOM 1510 C C . GLU A 1 193 ? 0.711 10.030 14.187 1.00 86.81 193 GLU A C 1
ATOM 1512 O O . GLU A 1 193 ? 0.695 11.237 13.940 1.00 86.81 193 GLU A O 1
ATOM 1517 N N . THR A 1 194 ? 1.846 9.387 14.459 1.00 86.12 194 THR A N 1
ATOM 1518 C CA . THR A 1 194 ? 3.189 9.949 14.282 1.00 86.12 194 THR A CA 1
ATOM 1519 C C . THR A 1 194 ? 3.899 9.259 13.111 1.00 86.12 194 THR A C 1
ATOM 1521 O O . THR A 1 194 ? 3.629 8.098 12.800 1.00 86.12 194 THR A O 1
ATOM 1524 N N . GLY A 1 195 ? 4.757 10.008 12.406 1.00 80.25 195 GLY A N 1
ATOM 1525 C CA . GLY A 1 195 ? 5.440 9.569 11.179 1.00 80.25 195 GLY A CA 1
ATOM 1526 C C . GLY A 1 195 ? 6.503 8.484 11.404 1.00 80.25 195 GLY A C 1
ATOM 1527 O O . GLY A 1 195 ? 6.725 8.045 12.527 1.00 80.25 195 GLY A O 1
ATOM 1528 N N . PRO A 1 196 ? 7.162 8.034 10.325 1.00 90.19 196 PRO A N 1
ATOM 1529 C CA . PRO A 1 196 ? 7.067 6.676 9.807 1.00 90.19 196 PRO A CA 1
ATOM 1530 C C . PRO A 1 196 ? 7.013 5.589 10.883 1.00 90.19 196 PRO A C 1
ATOM 1532 O O . PRO A 1 196 ? 7.966 5.408 11.639 1.00 90.19 196 PRO A O 1
ATOM 1535 N N . ARG A 1 197 ? 5.937 4.796 10.897 1.00 91.19 197 ARG A N 1
ATOM 1536 C CA . ARG A 1 197 ? 5.684 3.820 11.966 1.00 91.19 197 ARG A CA 1
ATOM 1537 C C . ARG A 1 197 ? 5.201 2.464 11.464 1.00 91.19 197 ARG A C 1
ATOM 1539 O O . ARG A 1 197 ? 4.664 2.335 10.366 1.00 91.19 197 ARG A O 1
ATOM 1546 N N . MET A 1 198 ? 5.378 1.442 12.297 1.00 90.62 198 MET A N 1
ATOM 1547 C CA . MET A 1 198 ? 4.736 0.138 12.122 1.00 90.62 198 MET A CA 1
ATOM 1548 C C . MET A 1 198 ? 3.293 0.201 12.634 1.00 90.62 198 MET A C 1
ATOM 1550 O O . MET A 1 198 ? 3.024 0.889 13.619 1.00 90.62 198 MET A O 1
ATOM 1554 N N . VAL A 1 199 ? 2.384 -0.538 12.000 1.00 86.06 199 VAL A N 1
ATOM 1555 C CA . VAL A 1 199 ? 1.051 -0.809 12.561 1.00 86.06 199 VAL A CA 1
ATOM 1556 C C . VAL A 1 199 ? 1.107 -2.130 13.321 1.00 86.06 199 VAL A C 1
ATOM 1558 O O . VAL A 1 199 ? 1.503 -3.151 12.753 1.00 86.06 199 VAL A O 1
ATOM 1561 N N . HIS A 1 200 ? 0.730 -2.114 14.594 1.00 88.69 200 HIS A N 1
ATOM 1562 C CA . HIS A 1 200 ? 0.801 -3.261 15.487 1.00 88.69 200 HIS A CA 1
ATOM 1563 C C . HIS A 1 200 ? -0.474 -3.366 16.334 1.00 88.69 200 HIS A C 1
ATOM 1565 O O . HIS A 1 200 ? -0.799 -2.491 17.132 1.00 88.69 200 HIS A O 1
ATOM 1571 N N . TYR A 1 201 ? -1.204 -4.471 16.170 1.00 92.38 201 TYR A N 1
ATOM 1572 C CA . TYR A 1 201 ? -2.556 -4.633 16.715 1.00 92.38 201 TYR A CA 1
ATOM 1573 C C . TYR A 1 201 ? -2.642 -4.396 18.232 1.00 92.38 201 TYR A C 1
ATOM 1575 O O . TYR A 1 201 ? -3.529 -3.684 18.698 1.00 92.38 201 TYR A O 1
ATOM 1583 N N . VAL A 1 202 ? -1.698 -4.945 19.004 1.00 92.69 202 VAL A N 1
ATOM 1584 C CA . VAL A 1 202 ? -1.709 -4.852 20.476 1.00 92.69 202 VAL A CA 1
ATOM 1585 C C . VAL A 1 202 ? -1.508 -3.418 20.969 1.00 92.69 202 VAL A C 1
ATOM 1587 O O . VAL A 1 202 ? -2.018 -3.065 22.023 1.00 92.69 202 VAL A O 1
ATOM 1590 N N . THR A 1 203 ? -0.786 -2.580 20.222 1.00 91.62 203 THR A N 1
ATOM 1591 C CA . THR A 1 203 ? -0.518 -1.192 20.631 1.00 91.62 203 THR A CA 1
ATOM 1592 C C . THR A 1 203 ? -1.511 -0.206 20.033 1.00 91.62 203 THR A C 1
ATOM 1594 O O . THR A 1 203 ? -1.752 0.834 20.634 1.00 91.62 203 THR A O 1
ATOM 1597 N N . ASP A 1 204 ? -2.090 -0.524 18.873 1.00 91.25 204 ASP A N 1
ATOM 1598 C CA . ASP A 1 204 ? -2.901 0.430 18.108 1.00 91.25 204 ASP A CA 1
ATOM 1599 C C . ASP A 1 204 ? -4.402 0.153 18.203 1.00 91.25 204 ASP A C 1
ATOM 1601 O O . ASP A 1 204 ? -5.202 1.083 18.209 1.00 91.25 204 ASP A O 1
ATOM 1605 N N . VAL A 1 205 ? -4.798 -1.121 18.285 1.00 94.31 205 VAL A N 1
ATOM 1606 C CA . VAL A 1 205 ? -6.210 -1.532 18.254 1.00 94.31 205 VAL A CA 1
ATOM 1607 C C . VAL A 1 205 ? -6.691 -1.936 19.639 1.00 94.31 205 VAL A C 1
ATOM 1609 O O . VAL A 1 205 ? -7.728 -1.452 20.092 1.00 94.31 205 VAL A O 1
ATOM 1612 N N . GLN A 1 206 ? -5.937 -2.788 20.341 1.00 97.62 206 GLN A N 1
ATOM 1613 C CA . GLN A 1 206 ? -6.370 -3.309 21.639 1.00 97.62 206 GLN A CA 1
ATOM 1614 C C . GLN A 1 206 ? -6.704 -2.209 22.665 1.00 97.62 206 GLN A C 1
ATOM 1616 O O . GLN A 1 206 ? -7.763 -2.320 23.278 1.00 97.62 206 GLN A O 1
ATOM 1621 N N . PRO A 1 207 ? -5.931 -1.111 22.811 1.00 96.88 207 PRO A N 1
ATOM 1622 C CA . PRO A 1 207 ? -6.265 -0.065 23.781 1.00 96.88 207 PRO A CA 1
ATOM 1623 C C . PRO A 1 207 ? -7.596 0.642 23.487 1.00 96.88 207 PRO A C 1
ATOM 1625 O O . PRO A 1 207 ? -8.290 1.079 24.407 1.00 96.88 207 PRO A O 1
ATOM 1628 N N . VAL A 1 208 ? -7.985 0.736 22.210 1.00 96.19 208 VAL A N 1
ATOM 1629 C CA . VAL A 1 208 ? -9.293 1.274 21.811 1.00 96.19 208 VAL A CA 1
ATOM 1630 C C . VAL A 1 208 ? -10.403 0.321 22.254 1.00 96.19 208 VAL A C 1
ATOM 1632 O O . VAL A 1 208 ? -11.387 0.764 22.847 1.00 96.19 208 VAL A O 1
ATOM 1635 N N . LEU A 1 209 ? -10.224 -0.987 22.038 1.00 97.62 209 LEU A N 1
ATOM 1636 C CA . LEU A 1 209 ? -11.177 -2.008 22.482 1.00 97.62 209 LEU A CA 1
ATOM 1637 C C . LEU A 1 209 ? -11.284 -2.061 24.009 1.00 97.62 209 LEU A C 1
ATOM 1639 O O . LEU A 1 209 ? -12.391 -2.147 24.539 1.00 97.62 209 LEU A O 1
ATOM 1643 N N . ASP A 1 210 ? -10.167 -1.954 24.724 1.00 97.94 210 ASP A N 1
ATOM 1644 C CA . ASP A 1 210 ? -10.140 -1.958 26.189 1.00 97.94 210 ASP A CA 1
ATOM 1645 C C . ASP A 1 210 ? -10.940 -0.784 26.759 1.00 97.94 210 ASP A C 1
ATOM 1647 O O . ASP A 1 210 ? -11.737 -0.953 27.683 1.00 97.94 210 ASP A O 1
ATOM 1651 N N . LYS A 1 211 ? -10.783 0.402 26.161 1.00 97.94 211 LYS A N 1
ATOM 1652 C CA . LYS A 1 211 ? -11.469 1.619 26.599 1.00 97.94 211 LYS A CA 1
ATOM 1653 C C . LYS A 1 211 ? -12.955 1.638 26.233 1.00 97.94 211 LYS A C 1
ATOM 1655 O O . LYS A 1 211 ? -13.757 2.157 27.008 1.00 97.94 211 LYS A O 1
ATOM 1660 N N . HIS A 1 212 ? -13.323 1.118 25.062 1.00 97.69 212 HIS A N 1
ATOM 1661 C CA . HIS A 1 212 ? -14.651 1.350 24.481 1.00 97.69 212 HIS A CA 1
ATOM 1662 C C . HIS A 1 212 ? -15.525 0.097 24.323 1.00 97.69 212 HIS A C 1
ATOM 1664 O O . HIS A 1 212 ? -16.731 0.235 24.128 1.00 97.69 212 HIS A O 1
ATOM 1670 N N . CYS A 1 213 ? -14.969 -1.113 24.423 1.00 96.81 213 CYS A N 1
ATOM 1671 C CA . CYS A 1 213 ? -15.681 -2.352 24.084 1.00 96.81 213 CYS A CA 1
ATOM 1672 C C . CYS A 1 213 ? -15.661 -3.399 25.207 1.00 96.81 213 CYS A C 1
ATOM 1674 O O . CYS A 1 213 ? -16.685 -4.036 25.470 1.00 96.81 213 CYS A O 1
ATOM 1676 N N . VAL A 1 214 ? -14.528 -3.576 25.894 1.00 97.38 214 VAL A N 1
ATOM 1677 C CA . VAL A 1 214 ? -14.317 -4.671 26.864 1.00 97.38 214 VAL A CA 1
ATOM 1678 C C . VAL A 1 214 ? -15.283 -4.620 28.053 1.00 97.38 214 VAL A C 1
ATOM 1680 O O . VAL A 1 214 ? -15.607 -5.663 28.613 1.00 97.38 214 VAL A O 1
ATOM 1683 N N . SER A 1 215 ? -15.832 -3.453 28.402 1.00 96.88 215 SER A N 1
ATOM 1684 C CA . SER A 1 215 ? -16.847 -3.335 29.463 1.00 96.88 215 SER A CA 1
ATOM 1685 C C . SER A 1 215 ? -18.104 -4.182 29.203 1.00 96.88 215 SER A C 1
ATOM 1687 O O . SER A 1 215 ? -18.696 -4.705 30.144 1.00 96.88 215 SER A O 1
ATOM 1689 N N . CYS A 1 216 ? -18.498 -4.352 27.935 1.00 97.38 216 CYS A N 1
ATOM 1690 C CA . CYS A 1 216 ? -19.619 -5.203 27.513 1.00 97.38 216 CYS A CA 1
ATOM 1691 C C . CYS A 1 216 ? -19.165 -6.531 26.882 1.00 97.38 216 CYS A C 1
ATOM 1693 O O . CYS A 1 216 ? -19.915 -7.510 26.891 1.00 97.38 216 CYS A O 1
ATOM 1695 N N . HIS A 1 217 ? -17.953 -6.556 26.331 1.00 97.25 217 HIS A N 1
ATOM 1696 C CA . HIS A 1 217 ? -17.355 -7.666 25.588 1.00 97.25 217 HIS A CA 1
ATOM 1697 C C . HIS A 1 217 ? -16.141 -8.254 26.324 1.00 97.25 217 HIS A C 1
ATOM 1699 O O . HIS A 1 217 ? -15.101 -8.516 25.727 1.00 97.25 217 HIS A O 1
ATOM 1705 N N . GLY A 1 218 ? -16.244 -8.396 27.646 1.00 95.81 218 GLY A N 1
ATOM 1706 C CA . GLY A 1 218 ? -15.176 -8.928 28.492 1.00 95.81 218 GLY A CA 1
ATOM 1707 C C . GLY A 1 218 ? -15.181 -10.456 28.592 1.00 95.81 218 GLY A C 1
ATOM 1708 O O . GLY A 1 218 ? -16.069 -11.131 28.081 1.00 95.81 218 GLY A O 1
ATOM 1709 N N . ALA A 1 219 ? -14.225 -11.013 29.338 1.00 94.00 219 ALA A N 1
ATOM 1710 C CA . ALA A 1 219 ? -14.059 -12.466 29.466 1.00 94.00 219 ALA A CA 1
ATOM 1711 C C . ALA A 1 219 ? -15.223 -13.193 30.171 1.00 94.00 219 ALA A C 1
ATOM 1713 O O . ALA A 1 219 ? -15.397 -14.399 30.009 1.00 94.00 219 ALA A O 1
ATOM 1714 N N . LYS A 1 220 ? -16.014 -12.487 30.990 1.00 93.94 220 LYS A N 1
ATOM 1715 C CA . LYS A 1 220 ? -17.146 -13.063 31.731 1.00 93.94 220 LYS A CA 1
ATOM 1716 C C . LYS A 1 220 ? -18.459 -12.610 31.106 1.00 93.94 220 LYS A C 1
ATOM 1718 O O . LYS A 1 220 ? -18.736 -11.417 31.085 1.00 93.94 220 LYS A O 1
ATOM 1723 N N . ASN A 1 221 ? -19.269 -13.571 30.659 1.00 91.75 221 ASN A N 1
ATOM 1724 C CA . ASN A 1 221 ? -20.577 -13.346 30.030 1.00 91.75 221 ASN A CA 1
ATOM 1725 C C . ASN A 1 221 ? -20.567 -12.238 28.949 1.00 91.75 221 ASN A C 1
ATOM 1727 O O . ASN A 1 221 ? -21.370 -11.304 29.032 1.00 91.75 221 ASN A O 1
ATOM 1731 N N . PRO A 1 222 ? -19.670 -12.313 27.942 1.00 94.75 222 PRO A N 1
ATOM 1732 C CA . PRO A 1 222 ? -19.592 -11.297 26.899 1.00 94.75 222 PRO A CA 1
ATOM 1733 C C . PRO A 1 222 ? -20.913 -11.171 26.140 1.00 94.75 222 PRO A C 1
ATOM 1735 O O . PRO A 1 222 ? -21.474 -12.173 25.676 1.00 94.75 222 PRO A O 1
ATOM 1738 N N . LYS A 1 223 ? -21.382 -9.935 25.932 1.00 93.50 223 LYS A N 1
ATOM 1739 C CA . LYS A 1 223 ? -22.534 -9.682 25.056 1.00 93.50 223 LYS A CA 1
ATOM 1740 C C . LYS A 1 223 ? -22.257 -10.218 23.648 1.00 93.50 223 LYS A C 1
ATOM 1742 O O . LYS A 1 223 ? -21.142 -10.125 23.135 1.00 93.50 223 LYS A O 1
ATOM 1747 N N . GLY A 1 224 ? -23.271 -10.829 23.031 1.00 91.44 224 GLY A N 1
ATOM 1748 C CA . GLY A 1 224 ? -23.134 -11.471 21.715 1.00 91.44 224 GLY A CA 1
ATOM 1749 C C . GLY A 1 224 ? -22.124 -12.627 21.690 1.00 91.44 224 GLY A C 1
ATOM 1750 O O . GLY A 1 224 ? -21.631 -12.996 20.623 1.00 91.44 224 GLY A O 1
ATOM 1751 N N . HIS A 1 225 ? -21.769 -13.170 22.860 1.00 93.44 225 HIS A N 1
ATOM 1752 C CA . HIS A 1 225 ? -20.705 -14.156 23.038 1.00 93.44 225 HIS A CA 1
ATOM 1753 C C . HIS A 1 225 ? -19.346 -13.698 22.487 1.00 93.44 225 HIS A C 1
ATOM 1755 O O . HIS A 1 225 ? -18.527 -14.541 22.140 1.00 93.44 225 HIS A O 1
ATOM 1761 N N . LEU A 1 226 ? -19.115 -12.392 22.339 1.00 95.56 226 LEU A N 1
ATOM 1762 C CA . LEU A 1 226 ? -17.920 -11.827 21.714 1.00 95.56 226 LEU A CA 1
ATOM 1763 C C . LEU A 1 226 ? -16.968 -11.300 22.792 1.00 95.56 226 LEU A C 1
ATOM 1765 O O . LEU A 1 226 ? -17.254 -10.270 23.396 1.00 95.56 226 LEU A O 1
ATOM 1769 N N . ASP A 1 227 ? -15.859 -12.003 23.020 1.00 96.62 227 ASP A N 1
ATOM 1770 C CA . ASP A 1 227 ? -14.792 -11.577 23.931 1.00 96.62 227 ASP A CA 1
ATOM 1771 C C . ASP A 1 227 ? -13.750 -10.748 23.160 1.00 96.62 227 ASP A C 1
ATOM 1773 O O . ASP A 1 227 ? -13.137 -11.226 22.203 1.00 96.62 227 ASP A O 1
ATOM 1777 N N . LEU A 1 228 ? -13.569 -9.489 23.555 1.00 97.38 228 LEU A N 1
ATOM 1778 C CA . LEU A 1 228 ? -12.640 -8.537 22.943 1.00 97.38 228 LEU A CA 1
ATOM 1779 C C . LEU A 1 228 ? -11.458 -8.194 23.857 1.00 97.38 228 LEU A C 1
ATOM 1781 O O . LEU A 1 228 ? -10.785 -7.182 23.652 1.00 97.38 228 LEU A O 1
ATOM 1785 N N . THR A 1 229 ? -11.174 -9.031 24.852 1.00 97.44 229 THR A N 1
ATOM 1786 C CA . THR A 1 229 ? -10.022 -8.834 25.734 1.00 97.44 229 THR A CA 1
ATOM 1787 C C . THR A 1 229 ? -8.692 -9.041 25.008 1.00 97.44 229 THR A C 1
ATOM 1789 O O . THR A 1 229 ? -8.547 -9.883 24.118 1.00 97.44 229 THR A O 1
ATOM 1792 N N . GLY A 1 230 ? -7.672 -8.299 25.439 1.00 96.62 230 GLY A N 1
ATOM 1793 C CA . GLY A 1 230 ? -6.294 -8.437 24.959 1.00 96.62 230 GLY A CA 1
ATOM 1794 C C . GLY A 1 230 ? -5.538 -9.641 25.521 1.00 96.62 230 GLY A C 1
ATOM 1795 O O . GLY A 1 230 ? -4.315 -9.690 25.408 1.00 96.62 230 GLY A O 1
ATOM 1796 N N . LYS A 1 231 ? -6.227 -10.602 26.154 1.00 96.06 231 LYS A N 1
ATOM 1797 C CA . LYS A 1 231 ? -5.594 -11.790 26.735 1.00 96.06 231 LYS A CA 1
ATOM 1798 C C . LYS A 1 231 ? -4.891 -12.588 25.635 1.00 96.06 231 LYS A C 1
ATOM 1800 O O . LYS A 1 231 ? -5.499 -12.882 24.609 1.00 96.06 231 LYS A O 1
ATOM 1805 N N . LEU A 1 232 ? -3.631 -12.947 25.865 1.00 94.44 232 LEU A N 1
ATOM 1806 C CA . LEU A 1 232 ? -2.857 -13.766 24.934 1.00 94.44 232 LEU A CA 1
ATOM 1807 C C . LEU A 1 232 ? -3.372 -15.213 24.896 1.00 94.44 232 LEU A C 1
ATOM 1809 O O . LEU A 1 232 ? -3.770 -15.777 25.920 1.00 94.44 232 LEU A O 1
ATOM 1813 N N . THR A 1 233 ? -3.344 -15.790 23.701 1.00 91.19 233 THR A N 1
ATOM 1814 C CA . THR A 1 233 ? -3.597 -17.201 23.387 1.00 91.19 233 THR A CA 1
ATOM 1815 C C . THR A 1 233 ? -2.287 -17.857 22.936 1.00 91.19 233 THR A C 1
ATOM 1817 O O . THR A 1 233 ? -1.225 -17.234 22.970 1.00 91.19 233 THR A O 1
ATOM 1820 N N . ASP A 1 234 ? -2.345 -19.102 22.459 1.00 86.62 234 ASP A N 1
ATOM 1821 C CA . ASP A 1 234 ? -1.175 -19.805 21.915 1.00 86.62 234 ASP A CA 1
ATOM 1822 C C . ASP A 1 234 ? -0.589 -19.144 20.654 1.00 86.62 234 ASP A C 1
ATOM 1824 O O . ASP A 1 234 ? 0.525 -19.474 20.243 1.00 86.62 234 ASP A O 1
ATOM 1828 N N . SER A 1 235 ? -1.347 -18.269 19.980 1.00 83.69 235 SER A N 1
ATOM 1829 C CA . SER A 1 235 ? -0.931 -17.664 18.705 1.00 83.69 235 SER A CA 1
ATOM 1830 C C . SER A 1 235 ? -1.044 -16.140 18.667 1.00 83.69 235 SER A C 1
ATOM 1832 O O . SER A 1 235 ? -0.144 -15.507 18.117 1.00 83.69 235 SER A O 1
ATOM 1834 N N . TRP A 1 236 ? -2.099 -15.546 19.232 1.00 91.00 236 TRP A N 1
ATOM 1835 C CA . TRP A 1 236 ? -2.345 -14.096 19.198 1.00 91.00 236 TRP A CA 1
ATOM 1836 C C . TRP A 1 236 ? -3.021 -13.626 20.497 1.00 91.00 236 TRP A C 1
ATOM 1838 O O . TRP A 1 236 ? -2.645 -14.064 21.580 1.00 91.00 236 TRP A O 1
ATOM 1848 N N . CYS A 1 237 ? -3.990 -12.712 20.419 1.00 94.31 237 CYS A N 1
ATOM 1849 C CA . CYS A 1 237 ? -4.875 -12.370 21.527 1.00 94.31 237 CYS A CA 1
ATOM 1850 C C . CYS A 1 237 ? -6.335 -12.691 21.188 1.00 94.31 237 CYS A C 1
ATOM 1852 O O . CYS A 1 237 ? -6.720 -12.746 20.017 1.00 94.31 237 CYS A O 1
ATOM 1854 N N . VAL A 1 238 ? -7.149 -12.872 22.230 1.00 96.19 238 VAL A N 1
ATOM 1855 C CA . VAL A 1 238 ? -8.558 -13.284 22.124 1.00 96.19 238 VAL A CA 1
ATOM 1856 C C . VAL A 1 238 ? -9.363 -12.349 21.217 1.00 96.19 238 VAL A C 1
ATOM 1858 O O . VAL A 1 238 ? -10.105 -12.817 20.354 1.00 96.19 238 VAL A O 1
ATOM 1861 N N . SER A 1 239 ? -9.190 -11.033 21.355 1.00 96.75 239 SER A N 1
ATOM 1862 C CA . SER A 1 239 ? -9.900 -10.055 20.525 1.00 96.75 239 SER A CA 1
ATOM 1863 C C . SER A 1 239 ? -9.579 -10.187 19.032 1.00 96.75 239 SER A C 1
ATOM 1865 O O . SER A 1 239 ? -10.490 -10.166 18.207 1.00 96.75 239 SER A O 1
ATOM 1867 N N . TYR A 1 240 ? -8.303 -10.374 18.678 1.00 94.69 240 TYR A N 1
ATOM 1868 C CA . TYR A 1 240 ? -7.852 -10.507 17.293 1.00 94.69 240 TYR A CA 1
ATOM 1869 C C . TYR A 1 240 ? -8.455 -11.754 16.645 1.00 94.69 240 TYR A C 1
ATOM 1871 O O . TYR A 1 240 ? -9.008 -11.694 15.543 1.00 94.69 240 TYR A O 1
ATOM 1879 N N . GLU A 1 241 ? -8.414 -12.871 17.373 1.00 93.94 241 GLU A N 1
ATOM 1880 C CA . GLU A 1 241 ? -8.994 -14.138 16.940 1.00 93.94 241 GLU A CA 1
ATOM 1881 C C . GLU A 1 241 ? -10.509 -14.054 16.776 1.00 93.94 241 GLU A C 1
ATOM 1883 O O . GLU A 1 241 ? -11.043 -14.543 15.782 1.00 93.94 241 GLU A O 1
ATOM 1888 N N . ASN A 1 242 ? -11.210 -13.392 17.697 1.00 95.00 242 ASN A N 1
ATOM 1889 C CA . ASN A 1 242 ? -12.661 -13.259 17.632 1.00 95.00 242 ASN A CA 1
ATOM 1890 C C . ASN A 1 242 ? -13.125 -12.321 16.512 1.00 95.00 242 ASN A C 1
ATOM 1892 O O . ASN A 1 242 ? -14.085 -12.654 15.814 1.00 95.00 242 ASN A O 1
ATOM 1896 N N . LEU A 1 243 ? -12.455 -11.184 16.303 1.00 94.44 243 LEU A N 1
ATOM 1897 C CA . LEU A 1 243 ? -12.802 -10.240 15.234 1.00 94.44 243 LEU A CA 1
ATOM 1898 C C . LEU A 1 243 ? -12.666 -10.880 13.846 1.00 94.44 243 LEU A C 1
ATOM 1900 O O . LEU A 1 243 ? -13.561 -10.754 13.007 1.00 94.44 243 LEU A O 1
ATOM 1904 N N . ILE A 1 244 ? -11.567 -11.599 13.608 1.00 91.56 244 ILE A N 1
ATOM 1905 C CA . ILE A 1 244 ? -11.320 -12.254 12.318 1.00 91.56 244 ILE A CA 1
ATOM 1906 C C . ILE A 1 244 ? -12.119 -13.555 12.206 1.00 91.56 244 ILE A C 1
ATOM 1908 O O . ILE A 1 244 ? -12.770 -13.793 11.191 1.00 91.56 244 ILE A O 1
ATOM 1912 N N . GLY A 1 245 ? -12.113 -14.390 13.247 1.00 90.50 245 GLY A N 1
ATOM 1913 C CA . GLY A 1 245 ? -12.774 -15.697 13.262 1.00 90.50 245 GLY A CA 1
ATOM 1914 C C . GLY A 1 245 ? -14.292 -15.620 13.102 1.00 90.50 245 GLY A C 1
ATOM 1915 O O . GLY A 1 245 ? -14.894 -16.541 12.555 1.00 90.50 245 GLY A O 1
ATOM 1916 N N . ARG A 1 246 ? -14.912 -14.506 13.510 1.00 91.56 246 ARG A N 1
ATOM 1917 C CA . ARG A 1 246 ? -16.348 -14.243 13.310 1.00 91.56 246 ARG A CA 1
ATOM 1918 C C . ARG A 1 246 ? -16.666 -13.444 12.047 1.00 91.56 246 ARG A C 1
ATOM 1920 O O . ARG A 1 246 ? -17.830 -13.135 11.812 1.00 91.56 246 ARG A O 1
ATOM 1927 N N . GLY A 1 247 ? -15.659 -13.108 11.240 1.00 90.88 247 GLY A N 1
ATOM 1928 C CA . GLY A 1 247 ? -15.846 -12.350 10.003 1.00 90.88 247 GLY A CA 1
ATOM 1929 C C . GLY A 1 247 ? -16.366 -10.927 10.225 1.00 90.88 247 GLY A C 1
ATOM 1930 O O . GLY A 1 247 ? -17.088 -10.413 9.374 1.00 90.88 247 GLY A O 1
ATOM 1931 N N . LEU A 1 248 ? -16.030 -10.309 11.364 1.00 92.94 248 LEU A N 1
ATOM 1932 C CA . LEU A 1 248 ? -16.330 -8.896 11.630 1.00 92.94 248 LEU A CA 1
ATOM 1933 C C . LEU A 1 248 ? -15.360 -7.981 10.875 1.00 92.94 248 LEU A C 1
ATOM 1935 O O . LEU A 1 248 ? -15.710 -6.871 10.496 1.00 92.94 248 LEU A O 1
ATOM 1939 N N . VAL A 1 249 ? -14.150 -8.469 10.592 1.00 91.88 249 VAL A N 1
ATOM 1940 C CA . VAL A 1 249 ? -13.152 -7.750 9.794 1.00 91.88 249 VAL A CA 1
ATOM 1941 C C . VAL A 1 249 ? -12.971 -8.431 8.443 1.00 91.88 249 VAL A C 1
ATOM 1943 O O . VAL A 1 249 ? -12.656 -9.621 8.373 1.00 91.88 249 VAL A O 1
ATOM 1946 N N . SER A 1 250 ? -13.113 -7.661 7.363 1.00 89.75 250 SER A N 1
ATOM 1947 C CA . SER A 1 250 ? -12.814 -8.137 6.013 1.00 89.75 250 SER A CA 1
ATOM 1948 C C . SER A 1 250 ? -11.302 -8.170 5.780 1.00 89.75 250 SER A C 1
ATOM 1950 O O . SER A 1 250 ? -10.645 -7.130 5.668 1.00 89.75 250 SER A O 1
ATOM 1952 N N . VAL A 1 251 ? -10.739 -9.378 5.718 1.00 84.00 251 VAL A N 1
ATOM 1953 C CA . VAL A 1 251 ? -9.308 -9.623 5.500 1.00 84.00 251 VAL A CA 1
ATOM 1954 C C . VAL A 1 251 ? -9.072 -10.375 4.198 1.00 84.00 251 VAL A C 1
ATOM 1956 O O . VAL A 1 251 ? -9.882 -11.196 3.772 1.00 84.00 251 VAL A O 1
ATOM 1959 N N . ARG A 1 252 ? -7.917 -10.132 3.576 1.00 80.25 252 ARG A N 1
ATOM 1960 C CA . ARG A 1 252 ? -7.469 -10.927 2.431 1.00 80.25 252 ARG A CA 1
ATOM 1961 C C . ARG A 1 252 ? -6.978 -12.296 2.908 1.00 80.25 252 ARG A C 1
ATOM 1963 O O . ARG A 1 252 ? -6.146 -12.358 3.811 1.00 80.25 252 ARG A O 1
ATOM 1970 N N . ASP A 1 253 ? -7.442 -13.371 2.272 1.00 78.12 253 ASP A N 1
ATOM 1971 C CA . ASP A 1 253 ? -6.895 -14.714 2.498 1.00 78.12 253 ASP A CA 1
ATOM 1972 C C . ASP A 1 253 ? -5.547 -14.853 1.778 1.00 78.12 253 ASP A C 1
ATOM 1974 O O . ASP A 1 253 ? -5.471 -14.886 0.548 1.00 78.12 253 ASP A O 1
ATOM 1978 N N . CYS A 1 254 ? -4.473 -14.902 2.561 1.00 76.81 254 CYS A N 1
ATOM 1979 C CA . CYS A 1 254 ? -3.095 -15.013 2.093 1.00 76.81 254 CYS A CA 1
ATOM 1980 C C . CYS A 1 254 ? -2.540 -16.439 2.242 1.00 76.81 254 CYS A C 1
ATOM 1982 O O . CYS A 1 254 ? -1.340 -16.652 2.058 1.00 76.81 254 CYS A O 1
ATOM 1984 N N . ARG A 1 255 ? -3.374 -17.437 2.575 1.00 76.75 255 ARG A N 1
ATOM 1985 C CA . ARG A 1 255 ? -2.920 -18.829 2.699 1.00 76.75 255 ARG A CA 1
ATOM 1986 C C . ARG A 1 255 ? -2.387 -19.357 1.366 1.00 76.75 255 ARG A C 1
ATOM 1988 O O . ARG A 1 255 ? -2.943 -19.100 0.294 1.00 76.75 255 ARG A O 1
ATOM 1995 N N . TYR A 1 256 ? -1.309 -20.134 1.453 1.00 66.88 256 TYR A N 1
ATOM 1996 C CA . TYR A 1 256 ? -0.654 -20.754 0.303 1.00 66.88 256 TYR A CA 1
ATOM 1997 C C . TYR A 1 256 ? -1.667 -21.532 -0.557 1.00 66.88 256 TYR A C 1
ATOM 1999 O O . TYR A 1 256 ? -2.480 -22.292 -0.032 1.00 66.88 256 TYR A O 1
ATOM 2007 N N . GLY A 1 257 ? -1.659 -21.299 -1.873 1.00 63.91 257 GLY A N 1
ATOM 2008 C CA . GLY A 1 257 ? -2.597 -21.909 -2.826 1.00 63.91 257 GLY A CA 1
ATOM 2009 C C . GLY A 1 257 ? -3.987 -21.259 -2.920 1.00 63.91 257 GLY A C 1
ATOM 2010 O O . GLY A 1 257 ? -4.709 -21.551 -3.869 1.00 63.91 257 GLY A O 1
ATOM 2011 N N . ARG A 1 258 ? -4.365 -20.355 -1.999 1.00 60.66 258 ARG A N 1
ATOM 2012 C CA . ARG A 1 258 ? -5.615 -19.561 -2.077 1.00 60.66 258 ARG A CA 1
ATOM 2013 C C . ARG A 1 258 ? -5.412 -18.156 -2.641 1.00 60.66 258 ARG A C 1
ATOM 2015 O O . ARG A 1 258 ? -6.351 -17.572 -3.170 1.00 60.66 258 ARG A O 1
ATOM 2022 N N . ALA A 1 259 ? -4.185 -17.642 -2.595 1.00 54.31 259 ALA A N 1
ATOM 2023 C CA . ALA A 1 259 ? -3.819 -16.381 -3.222 1.00 54.31 259 ALA A CA 1
ATOM 2024 C C . ALA A 1 259 ? -3.658 -16.555 -4.743 1.00 54.31 259 ALA A C 1
ATOM 2026 O O . ALA A 1 259 ? -2.550 -16.651 -5.272 1.00 54.31 259 ALA A O 1
ATOM 2027 N N . GLY A 1 260 ? -4.772 -16.580 -5.474 1.00 52.72 260 GLY A N 1
ATOM 2028 C CA . GLY A 1 260 ? -4.729 -16.191 -6.877 1.00 52.72 260 GLY A CA 1
ATOM 2029 C C . GLY A 1 260 ? -4.257 -14.739 -6.929 1.00 52.72 260 GLY A C 1
ATOM 2030 O O . GLY A 1 260 ? -4.950 -13.854 -6.441 1.00 52.72 260 GLY A O 1
ATOM 2031 N N . TYR A 1 261 ? -3.075 -14.467 -7.483 1.00 58.66 261 TYR A N 1
ATOM 2032 C CA . TYR A 1 261 ? -2.544 -13.107 -7.670 1.00 58.66 261 TYR A CA 1
ATOM 2033 C C . TYR A 1 261 ? -3.299 -12.341 -8.769 1.00 58.66 261 TYR A C 1
ATOM 2035 O O . TYR A 1 261 ? -2.700 -11.644 -9.589 1.00 58.66 261 TYR A O 1
ATOM 2043 N N . ARG A 1 262 ? -4.622 -12.501 -8.835 1.00 65.06 262 ARG A N 1
ATOM 2044 C CA . ARG A 1 262 ? -5.452 -11.662 -9.679 1.00 65.06 262 ARG A CA 1
ATOM 2045 C C . ARG A 1 262 ? -5.553 -10.298 -9.000 1.00 65.06 262 ARG A C 1
ATOM 2047 O O . ARG A 1 262 ? -5.694 -10.230 -7.778 1.00 65.06 262 ARG A O 1
ATOM 2054 N N . PRO A 1 263 ? -5.414 -9.211 -9.763 1.00 69.88 263 PRO A N 1
ATOM 2055 C CA . PRO A 1 263 ? -5.836 -7.906 -9.301 1.00 69.88 263 PRO A CA 1
ATOM 2056 C C . PRO A 1 263 ? -7.279 -7.969 -8.815 1.00 69.88 263 PRO A C 1
ATOM 2058 O O . PRO A 1 263 ? -8.171 -8.312 -9.589 1.00 69.88 263 PRO A O 1
ATOM 2061 N N . GLU A 1 264 ? -7.487 -7.671 -7.540 1.00 80.12 264 GLU A N 1
ATOM 2062 C CA . GLU A 1 264 ? -8.829 -7.564 -6.982 1.00 80.12 264 GLU A CA 1
ATOM 2063 C C . GLU A 1 264 ? -9.409 -6.190 -7.341 1.00 80.12 264 GLU A C 1
ATOM 2065 O O . GLU A 1 264 ? -8.665 -5.194 -7.348 1.00 80.12 264 GLU A O 1
ATOM 2070 N N . PRO A 1 265 ? -10.715 -6.099 -7.645 1.00 87.06 265 PRO A N 1
ATOM 2071 C CA . PRO A 1 265 ? -11.348 -4.812 -7.873 1.00 87.06 265 PRO A CA 1
ATOM 2072 C C . PRO A 1 265 ? -11.292 -3.945 -6.602 1.00 87.06 265 PRO A C 1
ATOM 2074 O O . PRO A 1 265 ? -11.100 -4.461 -5.492 1.00 87.06 265 PRO A O 1
ATOM 2077 N N . PRO A 1 266 ? -11.461 -2.621 -6.728 1.00 90.81 266 PRO A N 1
ATOM 2078 C CA . PRO A 1 266 ? -11.585 -1.744 -5.570 1.00 90.81 266 PRO A CA 1
ATOM 2079 C C . PRO A 1 266 ? -12.684 -2.218 -4.613 1.00 90.81 266 PRO A C 1
ATOM 2081 O O . PRO A 1 266 ? -13.644 -2.864 -5.028 1.00 90.81 266 PRO A O 1
ATOM 2084 N N . LEU A 1 267 ? -12.538 -1.893 -3.328 1.00 90.81 267 LEU A N 1
ATOM 2085 C CA . LEU A 1 267 ? -13.462 -2.276 -2.251 1.00 90.81 267 LEU A CA 1
ATOM 2086 C C . LEU A 1 267 ? -13.596 -3.788 -2.007 1.00 90.81 267 LEU A C 1
ATOM 2088 O O . LEU A 1 267 ? -14.508 -4.195 -1.302 1.00 90.81 267 LEU A O 1
ATOM 2092 N N . SER A 1 268 ? -12.684 -4.625 -2.511 1.00 87.69 268 SER A N 1
ATOM 2093 C CA . SER A 1 268 ? -12.737 -6.082 -2.278 1.00 87.69 268 SER A CA 1
ATOM 2094 C C . SER A 1 268 ? -12.425 -6.516 -0.841 1.00 87.69 268 SER A C 1
ATOM 2096 O O . SER A 1 268 ? -12.731 -7.640 -0.455 1.00 87.69 268 SER A O 1
ATOM 2098 N N . PHE A 1 269 ? -11.775 -5.664 -0.047 1.00 85.06 269 PHE A N 1
ATOM 2099 C CA . PHE A 1 269 ? -11.439 -5.918 1.357 1.00 85.06 269 PHE A CA 1
ATOM 2100 C C . PHE A 1 269 ? -11.179 -4.603 2.101 1.00 85.06 269 PHE A C 1
ATOM 2102 O O . PHE A 1 269 ? -10.994 -3.554 1.481 1.00 85.06 269 PHE A O 1
ATOM 2109 N N . GLY A 1 270 ? -11.102 -4.673 3.432 1.00 86.94 270 GLY A N 1
ATOM 2110 C CA . GLY A 1 270 ? -10.857 -3.522 4.303 1.00 86.94 270 GLY A CA 1
ATOM 2111 C C . GLY A 1 270 ? -12.127 -2.973 4.953 1.00 86.94 270 GLY A C 1
ATOM 2112 O O . GLY A 1 270 ? -13.184 -3.599 4.912 1.00 86.94 270 GLY A O 1
ATOM 2113 N N . SER A 1 271 ? -12.008 -1.797 5.574 1.00 91.06 271 SER A N 1
ATOM 2114 C CA . SER A 1 271 ? -13.015 -1.251 6.494 1.00 91.06 271 SER A CA 1
ATOM 2115 C C . SER A 1 271 ? -14.410 -1.078 5.891 1.00 91.06 271 SER A C 1
ATOM 2117 O O . SER A 1 271 ? -15.386 -1.259 6.605 1.00 91.06 271 SER A O 1
ATOM 2119 N N . HIS A 1 272 ? -14.527 -0.807 4.587 1.00 91.38 272 HIS A N 1
ATOM 2120 C CA . HIS A 1 272 ? -15.828 -0.671 3.917 1.00 91.38 272 HIS A CA 1
ATOM 2121 C C . HIS A 1 272 ? -16.651 -1.969 3.847 1.00 91.38 272 HIS A C 1
ATOM 2123 O O . HIS A 1 272 ? -17.852 -1.899 3.611 1.00 91.38 272 HIS A O 1
ATOM 2129 N N . LEU A 1 273 ? -16.021 -3.137 4.017 1.00 90.62 273 LEU A N 1
ATOM 2130 C CA . LEU A 1 273 ? -16.694 -4.443 4.029 1.00 90.62 273 LEU A CA 1
ATOM 2131 C C . LEU A 1 273 ? -16.729 -5.097 5.418 1.00 90.62 273 LEU A C 1
ATOM 2133 O O . LEU A 1 273 ? -17.306 -6.174 5.570 1.00 90.62 273 LEU A O 1
ATOM 2137 N N . SER A 1 274 ? -16.074 -4.492 6.408 1.00 90.50 274 SER A N 1
ATOM 2138 C CA . SER A 1 274 ? -16.136 -4.943 7.801 1.00 90.50 274 SER A CA 1
ATOM 2139 C C . SER A 1 274 ? -17.522 -4.649 8.395 1.00 90.50 274 SER A C 1
ATOM 2141 O O . SER A 1 274 ? -18.204 -3.730 7.940 1.00 90.50 274 SER A O 1
ATOM 2143 N N . LYS A 1 275 ? -17.950 -5.448 9.378 1.00 83.44 275 LYS A N 1
ATOM 2144 C CA . LYS A 1 275 ? -19.285 -5.403 9.999 1.00 83.44 275 LYS A CA 1
ATOM 2145 C C . LYS A 1 275 ? -19.241 -4.887 11.428 1.00 83.44 275 LYS A C 1
ATOM 2147 O O . LYS A 1 275 ? -18.256 -5.206 12.131 1.00 83.44 275 LYS A O 1
#

Sequence (275 aa):
AKGKGYGIYALDGWGNRALLIDDPKLSCFQPTPLRQRTR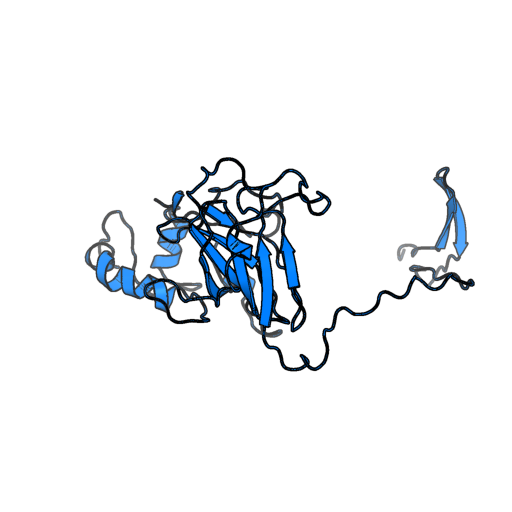PTNIAPVVMGDEKHAKTATMFVQDVYEGMTGIERGRVKYLRVMGPLPWEWQAPGVFRAGMAGNVHRKKVYGVAKVHEDGSAYFTVPADENIFFQALDENYMQLQHMPTFINLMPGEKRSCIGCHEQRRKAPSMARAHPLALDHPAQTLSPQPGETGPRMVHYVTDVQPVLDKHCVSCHGAKNPKGHLDLTGKLTDSWCVSYENLIGRGLVSVRDCRYGRAGYRPEPPLSFGSHLSK

Foldseek 3Di:
DPDQAAFDWDADPVGDTDTDDGDRVDHDDDDDDPDDDDDPDDDDDPPDPPLPPQQKEKEKEQAACAQAPPDDQPQFFKKWKKAFDDDDPPDPCCQLPAPLSDSTWMKTQAIFTADSRRIAIAMDGAPTWMWIFGAGPVRWGQFTDPGTDHHHRHYYDYDHHRRHDPPDDRDPPDDDGPNVVDPHHYGDHDVPDDGTGTDDCVVPPLVVCVVPPCVQQDPPPHVVVHHLHQPDDPRGGSNSCRCVVVQQAFDDNPDPPPPPVDRDHTPNGTDVRGD

Radius of gyration: 25.27 Å; chains: 1; bounding box: 54×71×68 Å